Protein AF-A0A2I0QDV9-F1 (afdb_monomer_lite)

Foldseek 3Di:
DAKDAAQDQAKFFFKKKKKAFDPQWDCVQKDWAFKAKDDPPPVRHRDGQWGTWDADPVRSMTMITGPPRRIHHNGMIIDIDMDIDGHPPRDAQDWGWIWMWMARVVVGDIDIDDIDIDGHHQWAFDPPLETEHAFLVNQLSLLQDCPGNVEEYEYDAAYEDEQDARNDARHPNELYEYHDCLHEQHYQQEDEPHEHAQYENYEYENYEFENYQEPYEYHCYEAYEYAHYEQEHHQERYEYENYAYEYEQYEQEHHNNASYDYPDNPNHEYANYEYAGHHQDAHVPGDGYPHYLVDDPLQQQSQSLRDDDPVSVVVLVCVLVVVDPDRPGPSVPVVSVVSSVVCVVPPPDD

pLDDT: mean 86.55, std 14.77, range [34.5, 98.88]

Structure (mmCIF, N/CA/C/O backbone):
data_AF-A0A2I0QDV9-F1
#
_entry.id   AF-A0A2I0QDV9-F1
#
loop_
_atom_site.group_PDB
_atom_site.id
_atom_site.type_symbol
_atom_site.label_atom_id
_atom_site.label_alt_id
_atom_site.label_comp_id
_atom_site.label_asym_id
_atom_site.label_entity_id
_atom_site.label_seq_id
_atom_site.pdbx_PDB_ins_code
_atom_site.Cartn_x
_atom_site.Cartn_y
_atom_site.Cartn_z
_atom_site.occupancy
_atom_site.B_iso_or_equiv
_atom_site.auth_seq_id
_atom_site.auth_comp_id
_atom_site.auth_asym_id
_atom_site.auth_atom_id
_atom_site.pdbx_PDB_model_num
ATOM 1 N N . THR A 1 1 ? -15.501 1.863 26.520 1.00 86.12 1 THR A N 1
ATOM 2 C CA . THR A 1 1 ? -16.028 1.717 27.892 1.00 86.12 1 THR A CA 1
ATOM 3 C C . THR A 1 1 ? -16.773 2.971 28.244 1.00 86.12 1 THR A C 1
ATOM 5 O O . THR A 1 1 ? -16.285 4.041 27.912 1.00 86.12 1 THR A O 1
ATOM 8 N N . VAL A 1 2 ? -17.940 2.838 28.862 1.00 87.44 2 VAL A N 1
ATOM 9 C CA . VAL A 1 2 ? -18.713 3.960 29.399 1.00 87.44 2 VAL A CA 1
ATOM 10 C C . VAL A 1 2 ? -18.566 3.931 30.908 1.00 87.44 2 VAL A C 1
ATOM 12 O O . VAL A 1 2 ? -18.833 2.889 31.495 1.00 87.44 2 VAL A O 1
ATOM 15 N N . GLU A 1 3 ? -18.151 5.034 31.517 1.00 92.00 3 GLU A N 1
ATOM 16 C CA . GLU A 1 3 ? -17.920 5.156 32.959 1.00 92.00 3 GLU A CA 1
ATOM 17 C C . GLU A 1 3 ? -18.640 6.394 33.495 1.00 92.00 3 GLU A C 1
ATOM 19 O O . GLU A 1 3 ? -18.714 7.414 32.809 1.00 92.00 3 GLU A O 1
ATOM 24 N N . PHE A 1 4 ? -19.196 6.290 34.698 1.00 91.38 4 PHE A N 1
ATOM 25 C CA . PHE A 1 4 ? -19.892 7.377 35.376 1.00 91.38 4 PHE A CA 1
ATOM 26 C C . PHE A 1 4 ? -19.642 7.324 36.884 1.00 91.38 4 PHE A C 1
ATOM 28 O O . PHE A 1 4 ? -19.433 6.247 37.444 1.00 91.38 4 PHE A O 1
ATOM 35 N N . GLU A 1 5 ? -19.744 8.476 37.540 1.00 91.31 5 GLU A N 1
ATOM 36 C CA . GLU A 1 5 ? -19.608 8.651 38.988 1.00 91.31 5 GLU A CA 1
ATOM 37 C C . GLU A 1 5 ? -20.639 9.676 39.483 1.00 91.31 5 GLU A C 1
ATOM 39 O O . GLU A 1 5 ? -21.032 10.582 38.748 1.00 91.31 5 GLU A O 1
ATOM 44 N N . ASN A 1 6 ? -21.103 9.519 40.722 1.00 89.94 6 ASN A N 1
ATOM 45 C CA . ASN A 1 6 ? -21.850 10.544 41.437 1.00 89.94 6 ASN A CA 1
ATOM 46 C C . ASN A 1 6 ? -20.886 11.407 42.264 1.00 89.94 6 ASN A C 1
ATOM 48 O O . ASN A 1 6 ? -20.480 11.024 43.361 1.00 89.94 6 ASN A O 1
ATOM 52 N N . GLU A 1 7 ? -20.564 12.594 41.757 1.00 87.31 7 GLU A N 1
ATOM 53 C CA . GLU A 1 7 ? -19.724 13.579 42.456 1.00 87.31 7 GLU A CA 1
ATOM 54 C C . GLU A 1 7 ? -20.481 14.366 43.547 1.00 87.31 7 GLU A C 1
ATOM 56 O O . GLU A 1 7 ? -19.893 15.178 44.262 1.00 87.31 7 GLU A O 1
ATOM 61 N N . GLY A 1 8 ? -21.795 14.163 43.681 1.00 84.25 8 GLY A N 1
ATOM 62 C CA . GLY A 1 8 ? -22.630 14.851 44.659 1.00 84.25 8 GLY A CA 1
ATOM 63 C C . GLY A 1 8 ? -22.568 14.237 46.060 1.00 84.25 8 GLY A C 1
ATOM 64 O O . GLY A 1 8 ? -22.350 13.046 46.245 1.00 84.25 8 GLY A O 1
ATOM 65 N N . GLU A 1 9 ? -22.867 15.051 47.074 1.00 85.94 9 GLU A N 1
ATOM 66 C CA . GLU A 1 9 ? -22.876 14.650 48.495 1.00 85.94 9 GLU A CA 1
ATOM 67 C C . GLU A 1 9 ? -24.078 13.765 48.895 1.00 85.94 9 GLU A C 1
ATOM 69 O O . GLU A 1 9 ? -24.139 13.237 50.006 1.00 85.94 9 GLU A O 1
ATOM 74 N N . GLY A 1 10 ? -25.074 13.621 48.014 1.00 86.31 10 GLY A N 1
ATOM 75 C CA . GLY A 1 10 ? -26.294 12.844 48.246 1.00 86.31 10 GLY A CA 1
ATOM 76 C C . GLY A 1 10 ? -26.364 11.572 47.403 1.00 86.31 10 GLY A C 1
ATOM 77 O O . GLY A 1 10 ? -25.658 11.429 46.413 1.00 86.31 10 GLY A O 1
ATOM 78 N N . ILE A 1 11 ? -27.260 10.652 47.769 1.00 88.31 11 ILE A N 1
ATOM 79 C CA . ILE A 1 11 ? -27.561 9.476 46.940 1.00 88.31 11 ILE A CA 1
ATOM 80 C C . ILE A 1 11 ? -28.379 9.932 45.728 1.00 88.31 11 ILE A C 1
ATOM 82 O O . ILE A 1 11 ? -29.443 10.536 45.889 1.00 88.31 11 ILE A O 1
ATOM 86 N N . ALA A 1 12 ? -27.899 9.621 44.526 1.00 89.00 12 ALA A N 1
ATOM 87 C CA . ALA A 1 12 ? -28.676 9.767 43.307 1.00 89.00 12 ALA A CA 1
ATOM 88 C C . ALA A 1 12 ? -29.556 8.533 43.090 1.00 89.00 12 ALA A C 1
ATOM 90 O O . ALA A 1 12 ? -29.106 7.408 43.293 1.00 89.00 12 ALA A O 1
ATOM 91 N N . PHE A 1 13 ? -30.800 8.746 42.664 1.00 91.06 13 PHE A N 1
ATOM 92 C CA . PHE A 1 13 ? -31.770 7.691 42.386 1.00 91.06 13 PHE A CA 1
ATOM 93 C C . PHE A 1 13 ? -32.189 7.721 40.922 1.00 91.06 13 PHE A C 1
ATOM 95 O O . PHE A 1 13 ? -32.287 8.776 40.289 1.00 91.06 13 PHE A O 1
ATOM 102 N N . GLY A 1 14 ? -32.513 6.544 40.405 1.00 90.12 14 GLY A N 1
ATOM 103 C CA . GLY A 1 14 ? -32.962 6.338 39.038 1.00 90.12 14 GLY A CA 1
ATOM 104 C C . GLY A 1 14 ? -31.850 6.490 38.012 1.00 90.12 14 GLY A C 1
ATOM 105 O O . GLY A 1 14 ? -32.169 6.726 36.853 1.00 90.12 14 GLY A O 1
ATOM 106 N N . VAL A 1 15 ? -30.576 6.395 38.411 1.00 93.06 15 VAL A N 1
ATOM 107 C CA . VAL A 1 15 ? -29.450 6.607 37.497 1.00 93.06 15 VAL A CA 1
ATOM 108 C C . VAL A 1 15 ? -29.469 5.574 36.371 1.00 93.06 15 VAL A C 1
ATOM 110 O O . VAL A 1 15 ? -29.576 4.363 36.589 1.00 93.06 15 VAL A O 1
ATOM 113 N N . TYR A 1 16 ? -29.366 6.074 35.147 1.00 95.00 16 TYR A N 1
ATOM 114 C CA . TYR A 1 16 ? -29.230 5.282 33.932 1.00 95.00 16 TYR A CA 1
ATOM 115 C C . TYR A 1 16 ? -28.374 6.057 32.934 1.00 95.00 16 TYR A C 1
ATOM 117 O O . TYR A 1 16 ? -28.200 7.270 33.060 1.00 95.00 16 TYR A O 1
ATOM 125 N N . PHE A 1 17 ? -27.832 5.370 31.938 1.00 95.31 17 PHE A N 1
ATOM 126 C CA . PHE A 1 17 ? -27.024 6.020 30.914 1.00 95.31 17 PHE A CA 1
ATOM 127 C C . PHE A 1 17 ? -27.281 5.422 29.541 1.00 95.31 17 PHE A C 1
ATOM 129 O O . PHE A 1 17 ? -27.709 4.270 29.401 1.00 95.31 17 PHE A O 1
ATOM 136 N N . THR A 1 18 ? -27.046 6.237 28.521 1.00 96.62 18 THR A N 1
ATOM 137 C CA . THR A 1 18 ? -27.264 5.876 27.127 1.00 96.62 18 THR A CA 1
ATOM 138 C C . THR A 1 18 ? -26.067 6.220 26.275 1.00 96.62 18 THR A C 1
ATOM 140 O O . THR A 1 18 ? -25.461 7.263 26.481 1.00 96.62 18 THR A O 1
ATOM 143 N N . ASP A 1 19 ? -25.799 5.413 25.262 1.00 96.31 19 ASP A N 1
ATOM 144 C CA . ASP A 1 19 ? -24.753 5.666 24.276 1.00 96.31 19 ASP A CA 1
ATOM 145 C C . ASP A 1 19 ? -25.350 5.480 22.876 1.00 96.31 19 ASP A C 1
ATOM 147 O O . ASP A 1 19 ? -26.030 4.481 22.632 1.00 96.31 19 ASP A O 1
ATOM 151 N N . THR A 1 20 ? -25.189 6.464 21.990 1.00 95.38 20 THR A N 1
ATOM 152 C CA . THR A 1 20 ? -25.715 6.389 20.620 1.00 95.38 20 THR A CA 1
ATOM 153 C C . THR A 1 20 ? -24.571 6.126 19.662 1.00 95.38 20 THR A C 1
ATOM 155 O O . THR A 1 20 ? -23.708 6.976 19.480 1.00 95.38 20 THR A O 1
ATOM 158 N N . LEU A 1 21 ? -24.604 4.955 19.025 1.00 94.56 21 LEU A N 1
ATOM 159 C CA . LEU A 1 21 ? -23.546 4.522 18.125 1.00 94.56 21 LEU A CA 1
ATOM 160 C C . LEU A 1 21 ? -23.495 5.396 16.875 1.00 94.56 21 LEU A C 1
ATOM 162 O O . LEU A 1 21 ? -24.497 5.517 16.157 1.00 94.56 21 LEU A O 1
ATOM 166 N N . ASP A 1 22 ? -22.291 5.875 16.575 1.00 93.38 22 ASP A N 1
ATOM 167 C CA . ASP A 1 22 ? -21.933 6.542 15.326 1.00 93.38 22 ASP A CA 1
ATOM 168 C C . ASP A 1 22 ? -22.426 5.757 14.093 1.00 93.38 22 ASP A C 1
ATOM 170 O O . ASP A 1 22 ? -22.557 4.524 14.118 1.00 93.38 22 ASP A O 1
ATOM 174 N N . GLU A 1 23 ? -22.754 6.461 13.011 1.00 91.38 23 GLU A N 1
ATOM 175 C CA . GLU A 1 23 ? -23.269 5.856 11.783 1.00 91.38 23 GLU A CA 1
ATOM 176 C C . GLU A 1 23 ? -22.264 4.932 11.089 1.00 91.38 23 GLU A C 1
ATOM 178 O O . GLU A 1 23 ? -22.684 3.981 10.422 1.00 91.38 23 GLU A O 1
ATOM 183 N N . ASP A 1 24 ? -20.968 5.133 11.319 1.00 91.69 24 ASP A N 1
ATOM 184 C CA . ASP A 1 24 ? -19.889 4.303 10.791 1.00 91.69 24 ASP A CA 1
ATOM 185 C C . ASP A 1 24 ? -19.659 3.019 11.603 1.00 91.69 24 ASP A C 1
ATOM 187 O O . ASP A 1 24 ? -18.861 2.168 11.210 1.00 91.69 24 ASP A O 1
ATOM 191 N N . LEU A 1 25 ? -20.394 2.797 12.699 1.00 93.00 25 LEU A N 1
ATOM 192 C CA . LEU A 1 25 ? -20.314 1.563 13.489 1.00 93.00 25 LEU A CA 1
ATOM 193 C C . LEU A 1 25 ? -21.319 0.499 13.018 1.00 93.00 25 LEU A C 1
ATOM 195 O O . LEU A 1 25 ? -22.478 0.767 12.683 1.00 93.00 25 LEU A O 1
ATOM 199 N N . ASN A 1 26 ? -20.887 -0.757 12.974 1.00 93.56 26 ASN A N 1
ATOM 200 C CA . ASN A 1 26 ? -21.708 -1.882 12.546 1.00 93.56 26 ASN A CA 1
ATOM 201 C C . ASN A 1 26 ? -22.431 -2.512 13.741 1.00 93.56 26 ASN A C 1
ATOM 203 O O . ASN A 1 26 ? -21.904 -3.397 14.413 1.00 93.56 26 ASN A O 1
ATOM 207 N N . ASP A 1 27 ? -23.679 -2.112 13.965 1.00 93.81 27 ASP A N 1
ATOM 208 C CA . ASP A 1 27 ? -24.503 -2.580 15.079 1.00 93.81 27 ASP A CA 1
ATOM 209 C C . ASP A 1 27 ? -24.821 -4.082 15.029 1.00 93.81 27 ASP A C 1
ATOM 211 O O . ASP A 1 27 ? -25.117 -4.671 16.064 1.00 93.81 27 ASP A O 1
ATOM 215 N N . SER A 1 28 ? -24.664 -4.747 13.877 1.00 94.38 28 SER A N 1
ATOM 216 C CA . SER A 1 28 ? -24.770 -6.216 13.805 1.00 94.38 28 SER A CA 1
ATOM 217 C C . SER A 1 28 ? -23.635 -6.956 14.531 1.00 94.38 28 SER A C 1
ATOM 219 O O . SER A 1 28 ? -23.784 -8.128 14.866 1.00 94.38 28 SER A O 1
ATOM 221 N N . THR A 1 29 ? -22.518 -6.274 14.802 1.00 95.25 29 THR A N 1
ATOM 222 C CA . THR A 1 29 ? -21.356 -6.810 15.540 1.00 95.25 29 THR A CA 1
ATOM 223 C C . THR A 1 29 ? -21.368 -6.438 17.022 1.00 95.25 29 THR A C 1
ATOM 225 O O . THR A 1 29 ? -20.445 -6.790 17.757 1.00 95.25 29 THR A O 1
ATOM 228 N N . LEU A 1 30 ? -22.401 -5.713 17.463 1.00 96.44 30 LEU A N 1
ATOM 229 C CA . LEU A 1 30 ? -22.469 -5.130 18.791 1.00 96.44 30 LEU A CA 1
ATOM 230 C C . LEU A 1 30 ? -22.557 -6.209 19.879 1.00 96.44 30 LEU A C 1
ATOM 232 O O . LEU A 1 30 ? -23.476 -7.026 19.910 1.00 96.44 30 LEU A O 1
ATOM 236 N N . GLN A 1 31 ? -21.625 -6.153 20.825 1.00 96.81 31 GLN A N 1
ATOM 237 C CA . GLN A 1 31 ? -21.625 -6.943 22.051 1.00 96.81 31 GLN A CA 1
ATOM 238 C C . GLN A 1 31 ? -21.728 -5.998 23.244 1.00 96.81 31 GLN A C 1
ATOM 240 O O . GLN A 1 31 ? -20.912 -5.091 23.379 1.00 96.81 31 GLN A O 1
ATOM 245 N N . ILE A 1 32 ? -22.718 -6.203 24.115 1.00 96.94 32 ILE A N 1
ATOM 246 C CA . ILE A 1 32 ? -23.047 -5.272 25.204 1.00 96.94 32 ILE A CA 1
ATOM 247 C C . ILE A 1 32 ? -22.888 -5.976 26.549 1.00 96.94 32 ILE A C 1
ATOM 249 O O . ILE A 1 32 ? -23.525 -7.000 26.799 1.00 96.94 32 ILE A O 1
ATOM 253 N N . GLY A 1 33 ? -22.046 -5.420 27.414 1.00 95.94 33 GLY A N 1
ATOM 254 C CA . GLY A 1 33 ? -21.794 -5.916 28.761 1.00 95.94 33 GLY A CA 1
ATOM 255 C C . GLY A 1 33 ? -22.750 -5.359 29.816 1.00 95.94 33 GLY A C 1
ATOM 256 O O . GLY A 1 33 ? -23.503 -4.408 29.579 1.00 95.94 33 GLY A O 1
ATOM 257 N N . SER A 1 34 ? -22.687 -5.981 30.995 1.00 96.94 34 SER A N 1
ATOM 258 C CA . SER A 1 34 ? -23.364 -5.557 32.226 1.00 96.94 34 SER A CA 1
ATOM 259 C C . SER A 1 34 ? -22.721 -4.307 32.837 1.00 96.94 34 SER A C 1
ATOM 261 O O . SER A 1 34 ? -21.589 -3.959 32.498 1.00 96.94 34 SER A O 1
ATOM 263 N N . VAL A 1 35 ? -23.431 -3.664 33.767 1.00 96.81 35 VAL A N 1
ATOM 264 C CA . VAL A 1 35 ? -22.905 -2.536 34.550 1.00 96.81 35 VAL A CA 1
ATOM 265 C C . VAL A 1 35 ? -22.171 -3.064 35.778 1.00 96.81 35 VAL A C 1
ATOM 267 O O . VAL A 1 35 ? -22.743 -3.809 36.577 1.00 96.81 35 VAL A O 1
ATOM 270 N N . ILE A 1 36 ? -20.916 -2.661 35.935 1.00 96.50 36 ILE A N 1
ATOM 271 C CA . ILE A 1 36 ? -20.027 -3.051 37.027 1.00 96.50 36 ILE A CA 1
ATOM 272 C C . ILE A 1 36 ? -19.792 -1.850 37.939 1.00 96.50 36 ILE A C 1
ATOM 274 O O . ILE A 1 36 ? -19.510 -0.757 37.458 1.00 96.50 36 ILE A O 1
ATOM 278 N N . ALA A 1 37 ? -19.904 -2.044 39.251 1.00 94.94 37 ALA A N 1
ATOM 279 C CA . ALA A 1 37 ? -19.735 -0.977 40.230 1.00 94.94 37 ALA A CA 1
ATOM 280 C C . ALA A 1 37 ? -18.279 -0.525 40.366 1.00 94.94 37 ALA A C 1
ATOM 282 O O . ALA A 1 37 ? -17.371 -1.354 40.471 1.00 94.94 37 ALA A O 1
ATOM 283 N N . ILE A 1 38 ? -18.106 0.791 40.491 1.00 92.94 38 ILE A N 1
ATOM 284 C CA . ILE A 1 38 ? -16.907 1.443 41.021 1.00 92.94 38 ILE A CA 1
ATOM 285 C C . ILE A 1 38 ? -17.291 2.006 42.388 1.00 92.94 38 ILE A C 1
ATOM 287 O O . ILE A 1 38 ? -18.211 2.812 42.502 1.00 92.94 38 ILE A O 1
ATOM 291 N N . SER A 1 39 ? -16.654 1.526 43.453 1.00 89.88 39 SER A N 1
ATOM 292 C CA . SER A 1 39 ? -16.955 1.975 44.819 1.00 89.88 39 SER A CA 1
ATOM 293 C C . SER A 1 39 ? -15.725 1.857 45.708 1.00 89.88 39 SER A C 1
ATOM 295 O O . SER A 1 39 ? -14.913 0.943 45.561 1.00 89.88 39 SER A O 1
ATOM 297 N N . GLN A 1 40 ? -15.615 2.749 46.691 1.00 86.38 40 GLN A N 1
ATOM 298 C CA . GLN A 1 40 ? -14.600 2.647 47.744 1.00 86.38 40 GLN A CA 1
ATOM 299 C C . GLN A 1 40 ? -14.856 1.459 48.686 1.00 86.38 40 GLN A C 1
ATOM 301 O O . GLN A 1 40 ? -13.948 0.989 49.374 1.00 86.38 40 GLN A O 1
ATOM 306 N N . ASN A 1 41 ? -16.085 0.935 48.714 1.00 87.06 41 ASN A N 1
ATOM 307 C CA . ASN A 1 41 ? -16.398 -0.282 49.441 1.00 87.06 41 ASN A CA 1
ATOM 308 C C . ASN A 1 41 ? -15.914 -1.502 48.645 1.00 87.06 41 ASN A C 1
ATOM 310 O O . ASN A 1 41 ? -16.521 -1.896 47.648 1.00 87.06 41 ASN A O 1
ATOM 314 N N . SER A 1 42 ? -14.863 -2.156 49.138 1.00 86.38 42 SER A N 1
ATOM 315 C CA . SER A 1 42 ? -14.245 -3.327 48.502 1.00 86.38 42 SER A CA 1
ATOM 316 C C . SER A 1 42 ? -15.193 -4.510 48.278 1.00 86.38 42 SER A C 1
ATOM 318 O O . SER A 1 42 ? -14.931 -5.333 47.409 1.00 86.38 42 SER A O 1
ATOM 320 N N . THR A 1 43 ? -16.296 -4.601 49.028 1.00 87.88 43 THR A N 1
ATOM 321 C CA . THR A 1 43 ? -17.314 -5.651 48.838 1.00 87.88 43 THR A CA 1
ATOM 322 C C . THR A 1 43 ? -18.313 -5.334 47.720 1.00 87.88 43 THR A C 1
ATOM 324 O O . THR A 1 43 ? -18.957 -6.248 47.211 1.00 87.88 43 THR A O 1
ATOM 327 N N . LYS A 1 44 ? -18.433 -4.058 47.325 1.00 88.00 44 LYS A N 1
ATOM 328 C CA . LYS A 1 44 ? -19.307 -3.572 46.244 1.00 88.00 44 LYS A CA 1
ATOM 329 C C . LYS A 1 44 ? -18.532 -3.343 44.946 1.00 88.00 44 LYS A C 1
ATOM 331 O O . LYS A 1 44 ? -19.069 -3.573 43.865 1.00 88.00 44 LYS A O 1
ATOM 336 N N . ASN A 1 45 ? -17.281 -2.906 45.038 1.00 92.19 45 ASN A N 1
ATOM 337 C CA . ASN A 1 45 ? -16.435 -2.660 43.877 1.00 92.19 45 ASN A CA 1
ATOM 338 C C . ASN A 1 45 ? -16.298 -3.920 43.006 1.00 92.19 45 ASN A C 1
ATOM 340 O O . ASN A 1 45 ? -16.022 -5.004 43.517 1.00 92.19 45 ASN A O 1
ATOM 344 N N . GLY A 1 46 ? -16.493 -3.790 41.695 1.00 92.81 46 GLY A N 1
ATOM 345 C CA . GLY A 1 46 ? -16.415 -4.912 40.756 1.00 92.81 46 GLY A CA 1
ATOM 346 C C . GLY A 1 46 ? -17.646 -5.829 40.726 1.00 92.81 46 GLY A C 1
ATOM 347 O O . GLY A 1 46 ? -17.674 -6.777 39.942 1.00 92.81 46 GLY A O 1
ATOM 348 N N . THR A 1 47 ? -18.674 -5.569 41.538 1.00 94.31 47 THR A N 1
ATOM 349 C CA . THR A 1 47 ? -19.937 -6.322 41.480 1.00 94.31 47 THR A CA 1
ATOM 350 C C . THR A 1 47 ? -20.824 -5.849 40.332 1.00 94.31 47 THR A C 1
ATOM 352 O O . THR A 1 47 ? -20.745 -4.700 39.900 1.00 94.31 47 THR A O 1
ATOM 355 N N . ILE A 1 48 ? -21.688 -6.736 39.834 1.00 94.69 48 ILE A N 1
ATOM 356 C CA . ILE A 1 48 ? -22.688 -6.378 38.825 1.00 94.69 48 ILE A CA 1
ATOM 357 C C . ILE A 1 48 ? -23.816 -5.598 39.506 1.00 94.69 48 ILE A C 1
ATOM 359 O O . ILE A 1 48 ? -24.516 -6.134 40.364 1.00 94.69 48 ILE A O 1
ATOM 363 N N . ILE A 1 49 ? -24.003 -4.351 39.084 1.00 93.62 49 ILE A N 1
ATOM 364 C CA . ILE A 1 49 ? -25.039 -3.435 39.584 1.00 93.62 49 ILE A CA 1
ATOM 365 C C . ILE A 1 49 ? -26.094 -3.093 38.530 1.00 93.62 49 ILE A C 1
ATOM 367 O O . ILE A 1 49 ? -26.987 -2.298 38.792 1.00 93.62 49 ILE A O 1
ATOM 371 N N . GLY A 1 50 ? -26.016 -3.685 37.344 1.00 93.44 50 GLY A N 1
ATOM 372 C CA . GLY A 1 50 ? -26.991 -3.517 36.273 1.00 93.44 50 GLY A CA 1
ATOM 373 C C . GLY A 1 50 ? -26.801 -4.593 35.213 1.00 93.44 50 GLY A C 1
ATOM 374 O O . GLY A 1 50 ? -25.688 -5.069 34.995 1.00 93.44 50 GLY A O 1
ATOM 375 N N . GLY A 1 51 ? -27.890 -4.994 34.561 1.00 93.56 51 GLY A N 1
ATOM 376 C CA . GLY A 1 51 ? -27.846 -6.004 33.503 1.00 93.56 51 GLY A CA 1
ATOM 377 C C . GLY A 1 51 ? -27.136 -5.505 32.244 1.00 93.56 51 GLY A C 1
ATOM 378 O O . GLY A 1 51 ? -26.699 -4.355 32.166 1.00 93.56 51 GLY A O 1
ATOM 379 N N . ASN A 1 52 ? -27.053 -6.371 31.232 1.00 95.94 52 ASN A N 1
ATOM 380 C CA . ASN A 1 52 ? -26.583 -5.953 29.913 1.00 95.94 52 ASN A CA 1
ATOM 381 C C . ASN A 1 52 ? -27.466 -4.825 29.366 1.00 95.94 52 ASN A C 1
ATOM 383 O O . ASN A 1 52 ? -28.688 -4.839 29.540 1.00 95.94 52 ASN A O 1
ATOM 387 N N . GLY A 1 53 ? -26.840 -3.865 28.690 1.00 95.31 53 GLY A N 1
ATOM 388 C CA . GLY A 1 53 ? -27.558 -2.771 28.048 1.00 95.31 53 GLY A CA 1
ATOM 389 C C . GLY A 1 53 ? -28.534 -3.273 26.983 1.00 95.31 53 GLY A C 1
ATOM 390 O O . GLY A 1 53 ? -28.319 -4.298 26.336 1.00 95.31 53 GLY A O 1
ATOM 391 N N . THR A 1 54 ? -29.625 -2.537 26.804 1.00 96.81 54 THR A N 1
ATOM 392 C CA . THR A 1 54 ? -30.639 -2.810 25.782 1.00 96.81 54 THR A CA 1
ATOM 393 C C . THR A 1 54 ? -30.392 -1.918 24.575 1.00 96.81 54 THR A C 1
ATOM 395 O O . THR A 1 54 ? -30.251 -0.709 24.731 1.00 96.81 54 THR A O 1
ATOM 398 N N . TYR A 1 55 ? -30.357 -2.499 23.376 1.00 97.75 55 TYR A N 1
ATOM 399 C CA . TYR A 1 55 ? -30.118 -1.764 22.135 1.00 97.75 55 TYR A CA 1
ATOM 400 C C . TYR A 1 55 ? -31.411 -1.484 21.367 1.00 97.75 55 TYR A C 1
ATOM 402 O O . TYR A 1 55 ? -32.222 -2.385 21.146 1.00 97.75 55 TYR A O 1
ATOM 410 N N . ASN A 1 56 ? -31.579 -0.243 20.912 1.00 97.44 56 ASN A N 1
ATOM 411 C CA . ASN A 1 56 ? -32.639 0.167 20.001 1.00 97.44 56 ASN A CA 1
ATOM 412 C C . ASN A 1 56 ? -32.051 0.478 18.620 1.00 97.44 56 ASN A C 1
ATOM 414 O O . ASN A 1 56 ? -31.462 1.536 18.413 1.00 97.44 56 ASN A O 1
ATOM 418 N N . SER A 1 57 ? -32.273 -0.408 17.648 1.00 95.88 57 SER A N 1
ATOM 419 C CA . SER A 1 57 ? -31.736 -0.256 16.290 1.00 95.88 57 SER A CA 1
ATOM 420 C C . SER A 1 57 ? -32.321 0.921 15.505 1.00 95.88 57 SER A C 1
ATOM 422 O O . SER A 1 57 ? -31.685 1.401 14.572 1.00 95.88 57 SER A O 1
ATOM 424 N N . ARG A 1 58 ? -33.507 1.433 15.875 1.00 95.62 58 ARG A N 1
ATOM 425 C CA . ARG A 1 58 ? -34.108 2.596 15.192 1.00 95.62 58 ARG A CA 1
ATOM 426 C C . ARG A 1 58 ? -33.398 3.896 15.537 1.00 95.62 58 ARG A C 1
ATOM 428 O O . ARG A 1 58 ? -33.302 4.768 14.684 1.00 95.62 58 ARG A O 1
ATOM 435 N N . THR A 1 59 ? -32.952 4.033 16.782 1.00 96.00 59 THR A N 1
ATOM 436 C CA . THR A 1 59 ? -32.240 5.228 17.261 1.00 96.00 59 THR A CA 1
ATOM 437 C C . THR A 1 59 ? -30.737 5.004 17.377 1.00 96.00 59 THR A C 1
ATOM 439 O O . THR A 1 59 ? -30.011 5.945 17.662 1.00 96.00 59 THR A O 1
ATOM 442 N N . ARG A 1 60 ? -30.275 3.764 17.169 1.00 96.25 60 ARG A N 1
ATOM 443 C CA . ARG A 1 60 ? -28.901 3.300 17.400 1.00 96.25 60 ARG A CA 1
ATOM 444 C C . ARG A 1 60 ? -28.400 3.547 18.825 1.00 96.25 60 ARG A C 1
ATOM 446 O O . ARG A 1 60 ? -27.202 3.663 19.052 1.00 96.25 60 ARG A O 1
ATOM 453 N N . THR A 1 61 ? -29.316 3.576 19.787 1.00 97.00 61 THR A N 1
ATOM 454 C CA . THR A 1 61 ? -29.015 3.903 21.183 1.00 97.00 61 THR A CA 1
ATOM 455 C C . THR A 1 61 ? -28.986 2.642 22.034 1.00 97.00 61 THR A C 1
ATOM 457 O O . THR A 1 61 ? -29.913 1.831 21.991 1.00 97.00 61 THR A O 1
ATOM 460 N N . ILE A 1 62 ? -27.937 2.494 22.833 1.00 97.75 62 ILE A N 1
ATOM 461 C CA . ILE A 1 62 ? -27.841 1.524 23.918 1.00 97.75 62 ILE A CA 1
ATOM 462 C C . ILE A 1 62 ? -28.294 2.212 25.203 1.00 97.75 62 ILE A C 1
ATOM 464 O O . ILE A 1 62 ? -27.979 3.376 25.430 1.00 97.75 62 ILE A O 1
ATOM 468 N N . THR A 1 63 ? -29.041 1.513 26.050 1.00 97.25 63 THR A N 1
ATOM 469 C CA . THR A 1 63 ? -29.477 2.009 27.360 1.00 97.25 63 THR A CA 1
ATOM 470 C C . THR A 1 63 ? -29.121 1.006 28.444 1.00 97.25 63 THR A C 1
ATOM 472 O O . THR A 1 63 ? -29.487 -0.167 28.346 1.00 97.25 63 THR A O 1
ATOM 475 N N . TRP A 1 64 ? -28.455 1.469 29.499 1.00 96.75 64 TRP A N 1
ATOM 476 C CA . TRP A 1 64 ? -28.151 0.682 30.689 1.00 96.75 64 TRP A CA 1
ATOM 477 C C . TRP A 1 64 ? -28.891 1.236 31.895 1.00 96.75 64 TRP A C 1
ATOM 479 O O . TRP A 1 64 ? -28.858 2.437 32.156 1.00 96.75 64 TRP A O 1
ATOM 489 N N . PHE A 1 65 ? -29.513 0.338 32.654 1.00 94.06 65 PHE A N 1
ATOM 490 C CA . PHE A 1 65 ? -30.177 0.660 33.912 1.00 94.06 65 PHE A CA 1
ATOM 491 C C . PHE A 1 65 ? -29.375 0.108 35.083 1.00 94.06 65 PHE A C 1
ATOM 493 O O . PHE A 1 65 ? -28.997 -1.068 35.082 1.00 94.06 65 PHE A O 1
ATOM 500 N N . VAL A 1 66 ? -29.175 0.939 36.101 1.00 91.75 66 VAL A N 1
ATOM 501 C CA . VAL A 1 66 ? -28.629 0.507 37.387 1.00 91.75 66 VAL A CA 1
ATOM 502 C C . VAL A 1 66 ? -29.772 -0.091 38.225 1.00 91.75 66 VAL A C 1
ATOM 504 O O . VAL A 1 66 ? -30.866 0.468 38.317 1.00 91.75 66 VAL A O 1
ATOM 507 N N . TRP A 1 67 ? -29.556 -1.279 38.789 1.00 86.38 67 TRP A N 1
ATOM 508 C CA . TRP A 1 67 ? -30.524 -2.008 39.611 1.00 86.38 67 TRP A CA 1
ATOM 509 C C . TRP A 1 67 ? -30.772 -1.327 40.963 1.00 86.38 67 TRP A C 1
ATOM 511 O O . TRP A 1 67 ? -30.131 -0.344 41.319 1.00 86.38 67 TRP A O 1
ATOM 521 N N . GLY A 1 68 ? -31.746 -1.843 41.722 1.00 77.81 68 GLY A N 1
ATOM 522 C CA . GLY A 1 68 ? -32.057 -1.316 43.056 1.00 77.81 68 GLY A CA 1
ATOM 523 C C . GLY A 1 68 ? -32.618 0.106 43.029 1.00 77.81 68 GLY A C 1
ATOM 524 O O . GLY A 1 68 ? -32.394 0.860 43.958 1.00 77.81 68 GLY A O 1
ATOM 525 N N . GLY A 1 69 ? -33.310 0.489 41.951 1.00 76.69 69 GLY A N 1
ATOM 526 C CA . GLY A 1 69 ? -33.817 1.851 41.783 1.00 76.69 69 GLY A CA 1
ATOM 527 C C . GLY A 1 69 ? -32.768 2.849 41.297 1.00 76.69 69 GLY A C 1
ATOM 528 O O . GLY A 1 69 ? -33.042 4.041 41.331 1.00 76.69 69 GLY A O 1
ATOM 529 N N . GLY A 1 70 ? -31.605 2.388 40.827 1.00 77.19 70 GLY A N 1
ATOM 530 C CA . GLY A 1 70 ? -30.546 3.239 40.291 1.00 77.19 70 GLY A CA 1
ATOM 531 C C . GLY A 1 70 ? -29.859 4.087 41.353 1.00 77.19 70 GLY A C 1
ATOM 532 O O . GLY A 1 70 ? -29.590 5.258 41.109 1.00 77.19 70 GLY A O 1
ATOM 533 N N . GLU A 1 71 ? -29.650 3.501 42.531 1.00 89.75 71 GLU A N 1
ATOM 534 C CA . GLU A 1 71 ? -29.020 4.139 43.684 1.00 89.75 71 GLU A CA 1
ATOM 535 C C . GLU A 1 71 ? -27.499 4.215 43.517 1.00 89.75 71 GLU A C 1
ATOM 537 O O . GLU A 1 71 ? -26.810 3.191 43.472 1.00 89.75 71 GLU A O 1
ATOM 542 N N . VAL A 1 72 ? -26.968 5.434 43.468 1.00 88.88 72 VAL A N 1
ATOM 543 C CA . VAL A 1 72 ? -25.529 5.698 43.366 1.00 88.88 72 VAL A CA 1
ATOM 544 C C . VAL A 1 72 ? -25.140 6.645 44.494 1.00 88.88 72 VAL A C 1
ATOM 546 O O . VAL A 1 72 ? -25.609 7.783 44.543 1.00 88.88 72 VAL A O 1
ATOM 549 N N . GLY A 1 73 ? -24.339 6.164 45.447 1.00 89.38 73 GLY A N 1
ATOM 550 C CA . GLY A 1 73 ? -23.893 6.965 46.584 1.00 89.38 73 GLY A CA 1
ATOM 551 C C . GLY A 1 73 ? -22.824 8.000 46.209 1.00 89.38 73 GLY A C 1
ATOM 552 O O . GLY A 1 73 ? -22.290 7.944 45.103 1.00 89.38 73 GLY A O 1
ATOM 553 N N . PRO A 1 74 ? -22.496 8.928 47.123 1.00 90.56 74 PRO A N 1
ATOM 554 C CA . PRO A 1 74 ? -21.416 9.898 46.926 1.00 90.56 74 PRO A CA 1
ATOM 555 C C . PRO A 1 74 ? -20.073 9.213 46.656 1.00 90.56 74 PRO A C 1
ATOM 557 O O . PRO A 1 74 ? -19.675 8.326 47.417 1.00 90.56 74 PRO A O 1
ATOM 560 N N . GLY A 1 75 ? -19.380 9.613 45.588 1.00 88.69 75 GLY A N 1
ATOM 561 C CA . GLY A 1 75 ? -18.102 9.023 45.171 1.00 88.69 75 GLY A CA 1
ATOM 562 C C . GLY A 1 75 ? -18.202 7.562 44.716 1.00 88.69 75 GLY A C 1
ATOM 563 O O . GLY A 1 75 ? -17.209 6.830 44.713 1.00 88.69 75 GLY A O 1
ATOM 564 N N . GLU A 1 76 ? -19.415 7.093 44.414 1.00 92.12 76 GLU A N 1
ATOM 565 C CA . GLU A 1 76 ? -19.657 5.795 43.796 1.00 92.12 76 GLU A CA 1
ATOM 566 C C . GLU A 1 76 ? -20.089 5.967 42.345 1.00 92.12 76 GLU A C 1
ATOM 568 O O . GLU A 1 76 ? -20.608 7.002 41.932 1.00 92.12 76 GLU A O 1
ATOM 573 N N . GLY A 1 77 ? -19.929 4.906 41.568 1.00 93.19 77 GLY A N 1
ATOM 574 C CA . GLY A 1 77 ? -20.237 4.925 40.156 1.00 93.19 77 GLY A CA 1
ATOM 575 C C . GLY A 1 77 ? -20.266 3.536 39.553 1.00 93.19 77 GLY A C 1
ATOM 576 O O . GLY A 1 77 ? -20.471 2.518 40.228 1.00 93.19 77 GLY A O 1
ATOM 577 N N . GLY A 1 78 ? -20.028 3.487 38.255 1.00 94.12 78 GLY A N 1
ATOM 578 C CA . GLY A 1 78 ? -19.903 2.235 37.547 1.00 94.12 78 GLY A CA 1
ATOM 579 C C . GLY A 1 78 ? -19.456 2.418 36.116 1.00 94.12 78 GLY A C 1
ATOM 580 O O . GLY A 1 78 ? -19.368 3.526 35.594 1.00 94.12 78 GLY A O 1
ATOM 581 N N . TYR A 1 79 ? -19.200 1.291 35.470 1.00 94.88 79 TYR A N 1
ATOM 582 C CA . TYR A 1 79 ? -18.881 1.260 34.057 1.00 94.88 79 TYR A CA 1
ATOM 583 C C . TYR A 1 79 ? -19.581 0.106 33.351 1.00 94.88 79 TYR A C 1
ATOM 585 O O . TYR A 1 79 ? -19.924 -0.911 33.956 1.00 94.88 79 TYR A O 1
ATOM 593 N N . ALA A 1 80 ? -19.762 0.248 32.044 1.00 95.81 80 ALA A N 1
ATOM 594 C CA . ALA A 1 80 ? -20.140 -0.838 31.157 1.00 95.81 80 ALA A CA 1
ATOM 595 C C . ALA A 1 80 ? -19.210 -0.877 29.943 1.00 95.81 80 ALA A C 1
ATOM 597 O O . ALA A 1 80 ? -18.816 0.145 29.375 1.00 95.81 80 ALA A O 1
ATOM 598 N N . ASN A 1 81 ? -18.868 -2.093 29.528 1.00 94.31 81 ASN A N 1
ATOM 599 C CA . ASN A 1 81 ? -18.112 -2.329 28.308 1.00 94.31 81 ASN A CA 1
ATOM 600 C C . ASN A 1 81 ? -19.067 -2.730 27.188 1.00 94.31 81 ASN A C 1
ATOM 602 O O . ASN A 1 81 ? -19.973 -3.534 27.396 1.00 94.31 81 ASN A O 1
ATOM 606 N N . PHE A 1 82 ? -18.826 -2.212 25.993 1.00 94.69 82 PHE A N 1
ATOM 607 C CA . PHE A 1 82 ? -19.395 -2.747 24.767 1.00 94.69 82 PHE A CA 1
ATOM 608 C C . PHE A 1 82 ? -18.296 -2.814 23.710 1.00 94.69 82 PHE A C 1
ATOM 610 O O . PHE A 1 82 ? -17.310 -2.079 23.790 1.00 94.69 82 PHE A O 1
ATOM 617 N N . ASN A 1 83 ? -18.454 -3.725 22.758 1.00 93.56 83 ASN A N 1
ATOM 618 C CA . ASN A 1 83 ? -17.553 -3.876 21.628 1.00 93.56 83 ASN A CA 1
ATOM 619 C C . ASN A 1 83 ? -18.365 -3.823 20.336 1.00 93.56 83 ASN A C 1
ATOM 621 O O . ASN A 1 83 ? -19.452 -4.397 20.267 1.00 93.56 83 ASN A O 1
ATOM 625 N N . VAL A 1 84 ? -17.852 -3.124 19.331 1.00 93.75 84 VAL A N 1
ATOM 626 C CA . VAL A 1 84 ? -18.515 -2.942 18.041 1.00 93.75 84 VAL A CA 1
ATOM 627 C C . VAL A 1 84 ? -17.458 -2.692 16.973 1.00 93.75 84 VAL A C 1
ATOM 629 O O . VAL A 1 84 ? -16.486 -1.976 17.201 1.00 93.75 84 VAL A O 1
ATOM 632 N N . SER A 1 85 ? -17.626 -3.309 15.811 1.00 90.25 85 SER A N 1
ATOM 633 C CA . SER A 1 85 ? -16.737 -3.124 14.670 1.00 90.25 85 SER A CA 1
ATOM 634 C C . SER A 1 85 ? -17.158 -1.919 13.838 1.00 90.25 85 SER A C 1
ATOM 636 O O . SER A 1 85 ? -18.345 -1.621 13.707 1.00 90.25 85 SER A O 1
ATOM 638 N N . VAL A 1 86 ? -16.187 -1.264 13.211 1.00 88.69 86 VAL A N 1
ATOM 639 C CA . VAL A 1 86 ? -16.434 -0.265 12.166 1.00 88.69 86 VAL A CA 1
ATOM 640 C C . VAL A 1 86 ? -17.071 -0.950 10.949 1.00 88.69 86 VAL A C 1
ATOM 642 O O . VAL A 1 86 ? -16.765 -2.104 10.635 1.00 88.69 86 VAL A O 1
ATOM 645 N N . ARG A 1 87 ? -17.994 -0.270 10.265 1.00 86.94 87 ARG A N 1
ATOM 646 C CA . ARG A 1 87 ? -18.590 -0.752 9.016 1.00 86.94 87 ARG A CA 1
ATOM 647 C C . ARG A 1 87 ? -17.524 -0.851 7.931 1.00 86.94 87 ARG A C 1
ATOM 649 O O . ARG A 1 87 ? -16.680 0.023 7.783 1.00 86.94 87 ARG A O 1
ATOM 656 N N . SER A 1 88 ? -17.616 -1.878 7.092 1.00 75.38 88 SER A N 1
ATOM 657 C CA . SER A 1 88 ? -16.675 -2.082 5.982 1.00 75.38 88 SER A CA 1
ATOM 658 C C . SER A 1 88 ? -16.727 -0.985 4.912 1.00 75.38 88 SER A C 1
ATOM 660 O O . SER A 1 88 ? -15.823 -0.901 4.089 1.00 75.38 88 SER A O 1
ATOM 662 N N . ASN A 1 89 ? -17.798 -0.186 4.886 1.00 76.81 89 ASN A N 1
ATOM 663 C CA . ASN A 1 89 ? -17.984 0.943 3.977 1.00 76.81 89 ASN A CA 1
ATOM 664 C C . ASN A 1 89 ? -17.821 2.309 4.662 1.00 76.81 89 ASN A C 1
ATOM 666 O O . ASN A 1 89 ? -18.138 3.314 4.027 1.00 76.81 89 ASN A O 1
ATOM 670 N N . ALA A 1 90 ? -17.389 2.346 5.928 1.00 82.38 90 ALA A N 1
ATOM 671 C CA . ALA A 1 90 ? -17.075 3.599 6.600 1.00 82.38 90 ALA A CA 1
ATOM 672 C C . ALA A 1 90 ? -15.986 4.337 5.816 1.00 82.38 90 ALA A C 1
ATOM 674 O O . ALA A 1 90 ? -15.059 3.717 5.276 1.00 82.38 90 ALA A O 1
ATOM 675 N N . THR A 1 91 ? -16.111 5.658 5.727 1.00 81.69 91 THR A N 1
ATOM 676 C CA . THR A 1 91 ? -15.122 6.452 4.995 1.00 81.69 91 THR A CA 1
ATOM 677 C C . THR A 1 91 ? -13.809 6.428 5.774 1.00 81.69 91 THR A C 1
ATOM 679 O O . THR A 1 91 ? -13.770 6.664 6.979 1.00 81.69 91 THR A O 1
ATOM 682 N N . ARG A 1 92 ? -12.720 6.072 5.093 1.00 77.31 92 ARG A N 1
ATOM 683 C CA . ARG A 1 92 ? -11.392 6.000 5.711 1.00 77.31 92 ARG A CA 1
ATOM 684 C C . ARG A 1 92 ? -10.934 7.392 6.145 1.00 77.31 92 ARG A C 1
ATOM 686 O O . ARG A 1 92 ? -11.198 8.365 5.445 1.00 77.31 92 ARG A O 1
ATOM 693 N N . GLY A 1 93 ? -10.267 7.480 7.292 1.00 75.56 93 GLY A N 1
ATOM 694 C CA . GLY A 1 93 ? -9.870 8.749 7.904 1.00 75.56 93 GLY A CA 1
ATOM 695 C C . GLY A 1 93 ? -10.991 9.489 8.645 1.00 75.56 93 GLY A C 1
ATOM 696 O O . GLY A 1 93 ? -10.709 10.506 9.273 1.00 75.56 93 GLY A O 1
ATOM 697 N N . THR A 1 94 ? -12.240 9.002 8.624 1.00 84.25 94 THR A N 1
ATOM 698 C CA . THR A 1 94 ? -13.320 9.589 9.432 1.00 84.25 94 THR A CA 1
ATOM 699 C C . THR A 1 94 ? -13.044 9.411 10.924 1.00 84.25 94 THR A C 1
ATOM 701 O O . THR A 1 94 ? -12.652 8.330 11.375 1.00 84.25 94 THR A O 1
ATOM 704 N N . GLU A 1 95 ? -13.280 10.473 11.693 1.00 89.00 95 GLU A N 1
ATOM 705 C CA . GLU A 1 95 ? -13.299 10.438 13.152 1.00 89.00 95 GLU A CA 1
ATOM 706 C C . GLU A 1 95 ? -14.645 9.890 13.642 1.00 89.00 95 GLU A C 1
ATOM 708 O O . GLU A 1 95 ? -15.689 10.504 13.447 1.00 89.00 95 GLU A O 1
ATOM 713 N N . ILE A 1 96 ? -14.608 8.747 14.319 1.00 89.44 96 ILE A N 1
ATOM 714 C CA . ILE A 1 96 ? -15.713 8.181 15.088 1.00 89.44 96 ILE A CA 1
ATOM 715 C C . ILE A 1 96 ? -15.572 8.683 16.521 1.00 89.44 96 ILE A C 1
ATOM 717 O O . ILE A 1 96 ? -14.627 8.316 17.229 1.00 89.44 96 ILE A O 1
ATOM 721 N N . ILE A 1 97 ? -16.518 9.509 16.962 1.00 88.31 97 ILE A N 1
ATOM 722 C CA . ILE A 1 97 ? -16.536 10.060 18.318 1.00 88.31 97 ILE A CA 1
ATOM 723 C C . ILE A 1 97 ? -17.678 9.409 19.086 1.00 88.31 97 ILE A C 1
ATOM 725 O O . ILE A 1 97 ? -18.845 9.594 18.758 1.00 88.31 97 ILE A O 1
ATOM 729 N N . ASN A 1 98 ? -17.343 8.674 20.142 1.00 87.56 98 ASN A N 1
ATOM 730 C CA . ASN A 1 98 ? -18.326 7.981 20.961 1.00 87.56 98 ASN A CA 1
ATOM 731 C C . ASN A 1 98 ? -18.291 8.491 22.405 1.00 87.56 98 ASN A C 1
ATOM 733 O O . ASN A 1 98 ? -17.247 8.455 23.058 1.00 87.56 98 ASN A O 1
ATOM 737 N N . PHE A 1 99 ? -19.440 8.921 22.916 1.00 91.69 99 PHE A N 1
ATOM 738 C CA . PHE A 1 99 ? -19.642 9.316 24.308 1.00 91.69 99 PHE A CA 1
ATOM 739 C C . PHE A 1 99 ? -21.035 8.887 24.764 1.00 91.69 99 PHE A C 1
ATOM 741 O O . PHE A 1 99 ? -21.971 8.808 23.968 1.00 91.69 99 PHE A O 1
ATOM 748 N N . ALA A 1 100 ? -21.187 8.663 26.064 1.00 94.12 100 ALA A N 1
ATOM 749 C CA . ALA A 1 100 ? -22.475 8.374 26.663 1.00 94.12 100 ALA A CA 1
ATOM 750 C C . ALA A 1 100 ? -23.044 9.601 27.375 1.00 94.12 100 ALA A C 1
ATOM 752 O O . ALA A 1 100 ? -22.318 10.483 27.832 1.00 94.12 100 ALA A O 1
ATOM 753 N N . THR A 1 101 ? -24.361 9.609 27.522 1.00 94.88 101 THR A N 1
ATOM 754 C CA . THR A 1 101 ? -25.097 10.544 28.368 1.00 94.88 101 THR A CA 1
ATOM 755 C C . THR A 1 101 ? -25.558 9.809 29.616 1.00 94.88 101 THR A C 1
ATOM 757 O O . THR A 1 101 ? -26.254 8.796 29.523 1.00 94.88 101 THR A O 1
ATOM 760 N N . VAL A 1 102 ? -25.194 10.329 30.781 1.00 94.06 102 VAL A N 1
ATOM 761 C CA . VAL A 1 102 ? -25.629 9.849 32.092 1.00 94.06 102 VAL A CA 1
ATOM 762 C C . VAL A 1 102 ? -26.775 10.726 32.568 1.00 94.06 102 VAL A C 1
ATOM 764 O O . VAL A 1 102 ? -26.714 11.949 32.456 1.00 94.06 102 VAL A O 1
ATOM 767 N N . TYR A 1 103 ? -27.820 10.103 33.096 1.00 93.56 103 TYR A N 1
ATOM 768 C CA . TYR A 1 103 ? -29.004 10.778 33.604 1.00 93.56 103 TYR A CA 1
ATOM 769 C C . TYR A 1 103 ? -29.105 10.558 35.108 1.00 93.56 103 TYR A C 1
ATOM 771 O O . TYR A 1 103 ? -29.065 9.417 35.573 1.00 93.56 103 TYR A O 1
ATOM 779 N N . PHE A 1 104 ? -29.327 11.644 35.847 1.00 90.44 104 PHE A N 1
ATOM 780 C CA . PHE A 1 104 ? -29.575 11.635 37.287 1.00 90.44 104 PHE A CA 1
ATOM 781 C C . PHE A 1 104 ? -31.005 12.134 37.564 1.00 90.44 104 PHE A C 1
ATOM 783 O O . PHE A 1 104 ? -31.211 13.287 37.907 1.00 90.44 104 PHE A O 1
ATOM 790 N N . PRO A 1 105 ? -32.066 11.324 37.409 1.00 88.88 105 PRO A N 1
ATOM 791 C CA . PRO A 1 105 ? -33.439 11.837 37.484 1.00 88.88 105 PRO A CA 1
ATOM 792 C C . PRO A 1 105 ? -33.825 12.463 38.832 1.00 88.88 105 PRO A C 1
ATOM 794 O O . PRO A 1 105 ? -34.672 13.354 38.869 1.00 88.88 105 PRO A O 1
ATOM 797 N N . SER A 1 106 ? -33.225 12.007 39.938 1.00 86.44 106 SER A N 1
ATOM 798 C CA . SER A 1 106 ? -33.477 12.561 41.277 1.00 86.44 106 SER A CA 1
ATOM 799 C C . SER A 1 106 ? -32.934 13.977 41.476 1.00 86.44 106 SER A C 1
ATOM 801 O O . SER A 1 106 ? -33.414 14.694 42.351 1.00 86.44 106 SER A O 1
ATOM 803 N N . VAL A 1 107 ? -31.935 14.367 40.685 1.00 82.06 107 VAL A N 1
ATOM 804 C CA . VAL A 1 107 ? -31.319 15.696 40.674 1.00 82.06 107 VAL A CA 1
ATOM 805 C C . VAL A 1 107 ? -31.233 16.071 39.202 1.00 82.06 107 VAL A C 1
ATOM 807 O O . VAL A 1 107 ? -30.281 15.630 38.590 1.00 82.06 107 VAL A O 1
ATOM 810 N N . PRO A 1 108 ? -32.232 16.766 38.618 1.00 82.62 108 PRO A N 1
ATOM 811 C CA . PRO A 1 108 ? -32.551 16.779 37.182 1.00 82.62 108 PRO A CA 1
ATOM 812 C C . PRO A 1 108 ? -31.392 17.284 36.306 1.00 82.62 108 PRO A C 1
ATOM 814 O O . PRO A 1 108 ? -31.396 18.406 35.803 1.00 82.62 108 PRO A O 1
ATOM 817 N N . GLU A 1 109 ? -30.409 16.415 36.133 1.00 86.12 109 GLU A N 1
ATOM 818 C CA . GLU A 1 109 ? -29.076 16.672 35.622 1.00 86.12 109 GLU A CA 1
ATOM 819 C C . GLU A 1 109 ? -28.720 15.565 34.638 1.00 86.12 109 GLU A C 1
ATOM 821 O O . GLU A 1 109 ? -29.129 14.401 34.762 1.00 86.12 109 GLU A O 1
ATOM 826 N N . THR A 1 110 ? -27.977 15.966 33.618 1.00 90.38 110 THR A N 1
ATOM 827 C CA . THR A 1 110 ? -27.511 15.095 32.553 1.00 90.38 110 THR A CA 1
ATOM 828 C C . THR A 1 110 ? -26.084 15.462 32.215 1.00 90.38 110 THR A C 1
ATOM 830 O O . THR A 1 110 ? -25.816 16.628 31.914 1.00 90.38 110 THR A O 1
ATOM 833 N N . THR A 1 111 ? -25.203 14.472 32.200 1.00 90.25 111 THR A N 1
ATOM 834 C CA . THR A 1 111 ? -23.764 14.690 32.042 1.00 90.25 111 THR A CA 1
ATOM 835 C C . THR A 1 111 ? -23.240 13.811 30.921 1.00 90.25 111 THR A C 1
ATOM 837 O O . THR A 1 111 ? -23.619 12.645 30.810 1.00 90.25 111 THR A O 1
ATOM 840 N N . LEU A 1 112 ? -22.387 14.369 30.065 1.00 91.38 112 LEU A N 1
ATOM 841 C CA . LEU A 1 112 ? -21.694 13.597 29.039 1.00 91.38 112 LEU A CA 1
ATOM 842 C C . LEU A 1 112 ? -20.449 12.957 29.646 1.00 91.38 112 LEU A C 1
ATOM 844 O O . LEU A 1 112 ? -19.717 13.610 30.389 1.00 91.38 112 LEU A O 1
ATOM 848 N N . THR A 1 113 ? -20.186 11.701 29.307 1.00 90.00 113 THR A N 1
ATOM 849 C CA . THR A 1 113 ? -18.890 11.088 29.598 1.00 90.00 113 THR A CA 1
ATOM 850 C C . THR A 1 113 ? -17.813 11.687 28.697 1.00 90.00 113 THR A C 1
ATOM 852 O O . THR A 1 113 ? -18.105 12.318 27.678 1.00 90.00 113 THR A O 1
ATOM 855 N N . ASN A 1 114 ? -16.548 11.424 29.019 1.00 84.56 114 ASN A N 1
ATOM 856 C CA . ASN A 1 114 ? -15.457 11.730 28.100 1.00 84.56 114 ASN A CA 1
ATOM 857 C C . ASN A 1 114 ? -15.675 11.023 26.754 1.00 84.56 114 ASN A C 1
ATOM 859 O O . ASN A 1 114 ? -16.059 9.850 26.713 1.00 84.56 114 ASN A O 1
ATOM 863 N N . GLY A 1 115 ? -15.430 11.751 25.664 1.00 83.94 115 GLY A N 1
ATOM 864 C CA . GLY A 1 115 ? -15.486 11.204 24.316 1.00 83.94 115 GLY A CA 1
ATOM 865 C C . GLY A 1 115 ? -14.264 10.349 24.012 1.00 83.94 115 GLY A C 1
ATOM 866 O O . GLY A 1 115 ? -13.131 10.747 24.281 1.00 83.94 115 GLY A O 1
ATOM 867 N N . ILE 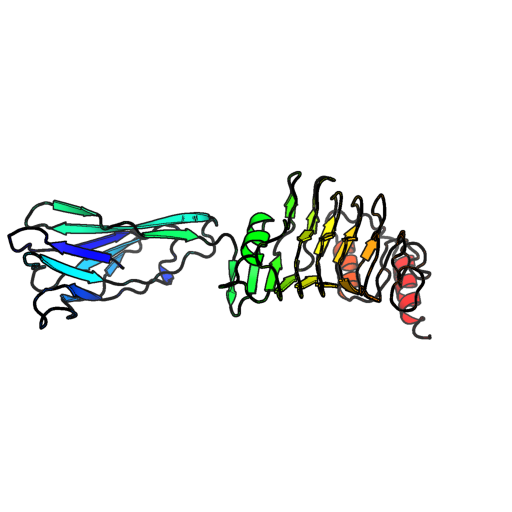A 1 116 ? -14.499 9.183 23.424 1.00 83.50 116 ILE A N 1
ATOM 868 C CA . ILE A 1 116 ? -13.460 8.362 22.811 1.00 83.50 116 ILE A CA 1
ATOM 869 C C . ILE A 1 116 ? -13.448 8.700 21.324 1.00 83.50 116 ILE A C 1
ATOM 871 O O . ILE A 1 116 ? -14.466 8.541 20.653 1.00 83.50 116 ILE A O 1
ATOM 875 N N . VAL A 1 117 ? -12.300 9.150 20.821 1.00 85.06 117 VAL A N 1
ATOM 876 C CA . VAL A 1 117 ? -12.086 9.406 19.393 1.00 85.06 117 VAL A CA 1
ATOM 877 C C . VAL A 1 117 ? -11.345 8.215 18.799 1.00 85.06 117 VAL A C 1
ATOM 879 O O . VAL A 1 117 ? -10.277 7.837 19.279 1.00 85.06 117 VAL A O 1
ATOM 882 N N . SER A 1 118 ? -11.927 7.601 17.776 1.00 82.81 118 SER A N 1
ATOM 883 C CA . SER A 1 118 ? -11.315 6.545 16.967 1.00 82.81 118 SER A CA 1
ATOM 884 C C . SER A 1 118 ? -11.292 6.992 15.512 1.00 82.81 118 SER A C 1
ATOM 886 O O . SER A 1 118 ? -12.247 7.601 15.057 1.00 82.81 118 SER A O 1
ATOM 888 N N . ILE A 1 119 ? -10.231 6.694 14.769 1.00 78.81 119 ILE A N 1
ATOM 889 C CA . ILE A 1 119 ? -10.139 7.041 13.345 1.00 78.81 119 ILE A CA 1
ATOM 890 C C . ILE A 1 119 ? -10.284 5.757 12.534 1.00 78.81 119 ILE A C 1
ATOM 892 O O . ILE A 1 119 ? -9.634 4.752 12.837 1.00 78.81 119 ILE A O 1
ATOM 896 N N . VAL A 1 120 ? -11.142 5.770 11.513 1.00 79.00 120 VAL A N 1
ATOM 897 C CA . VAL A 1 120 ? -11.248 4.654 10.564 1.00 79.00 120 VAL A CA 1
ATOM 898 C C . VAL A 1 120 ? -9.913 4.514 9.837 1.00 79.00 120 VAL A C 1
ATOM 900 O O . VAL A 1 120 ? -9.471 5.463 9.190 1.00 79.00 120 VAL A O 1
ATOM 903 N N . ALA A 1 121 ? -9.278 3.342 9.935 1.00 69.88 121 ALA A N 1
ATOM 904 C CA . ALA A 1 121 ? -7.969 3.090 9.332 1.00 69.88 121 ALA A CA 1
ATOM 905 C C . ALA A 1 121 ? -7.919 3.528 7.855 1.00 69.88 121 ALA A C 1
ATOM 907 O O . ALA A 1 121 ? -8.840 3.265 7.079 1.00 69.88 121 ALA A O 1
ATOM 908 N N . GLU A 1 122 ? -6.815 4.171 7.465 1.00 76.31 122 GLU A N 1
ATOM 909 C CA . GLU A 1 122 ? -6.598 4.714 6.113 1.00 76.31 122 GLU A CA 1
ATOM 910 C C . GLU A 1 122 ? -6.487 3.626 5.026 1.00 76.31 122 GLU A C 1
ATOM 912 O O . GLU A 1 122 ? -6.526 3.906 3.833 1.00 76.31 122 GLU A O 1
ATOM 917 N N . TYR A 1 123 ? -6.434 2.354 5.417 1.00 85.25 123 TYR A N 1
ATOM 918 C CA . TYR A 1 123 ? -6.353 1.180 4.550 1.00 85.25 123 TYR A CA 1
ATOM 919 C C . TYR A 1 123 ? -7.175 0.023 5.133 1.00 85.25 123 TYR A C 1
ATOM 921 O O . TYR A 1 123 ? -7.520 -0.001 6.313 1.00 85.25 123 TYR A O 1
ATOM 929 N N . GLY A 1 124 ? -7.516 -0.960 4.299 1.00 86.25 124 GLY A N 1
ATOM 930 C CA . GLY A 1 124 ? -8.220 -2.163 4.744 1.00 86.25 124 GLY A CA 1
ATOM 931 C C . GLY A 1 124 ? -7.262 -3.147 5.413 1.00 86.25 124 GLY A C 1
ATOM 932 O O . GLY A 1 124 ? -6.234 -3.471 4.830 1.00 86.25 124 GLY A O 1
ATOM 933 N N . ILE A 1 125 ? -7.600 -3.651 6.597 1.00 90.06 125 ILE A N 1
ATOM 934 C CA . ILE A 1 125 ? -6.828 -4.691 7.292 1.00 90.06 125 ILE A CA 1
ATOM 935 C C . ILE A 1 125 ? -7.502 -6.047 7.047 1.00 90.06 125 ILE A C 1
ATOM 937 O O . ILE A 1 125 ? -8.701 -6.200 7.275 1.00 90.06 125 ILE A O 1
ATOM 941 N N . GLU A 1 126 ? -6.732 -7.022 6.575 1.00 90.69 126 GLU A N 1
ATOM 942 C CA . GLU A 1 126 ? -7.101 -8.437 6.506 1.00 90.69 126 GLU A CA 1
ATOM 943 C C . GLU A 1 126 ? -6.371 -9.229 7.606 1.00 90.69 126 GLU A C 1
ATOM 945 O O . GLU A 1 126 ? -5.547 -8.711 8.362 1.00 90.69 126 GLU A O 1
ATOM 950 N N . GLU A 1 127 ? -6.671 -10.521 7.715 1.00 87.25 127 GLU A N 1
ATOM 951 C CA . GLU A 1 127 ? -5.989 -11.400 8.663 1.00 87.25 127 GLU A CA 1
ATOM 952 C C . GLU A 1 127 ? -4.513 -11.639 8.279 1.00 87.25 127 GLU A C 1
ATOM 954 O O . GLU A 1 127 ? -4.105 -11.507 7.123 1.00 87.25 127 GLU A O 1
ATOM 959 N N . ASN A 1 128 ? -3.698 -12.053 9.257 1.00 93.00 128 ASN A N 1
ATOM 960 C CA . ASN A 1 128 ? -2.299 -12.477 9.069 1.00 93.00 128 ASN A CA 1
ATOM 961 C C . ASN A 1 128 ? -1.350 -11.420 8.470 1.00 93.00 128 ASN A C 1
ATOM 963 O O . ASN A 1 128 ? -0.435 -11.747 7.704 1.00 93.00 128 ASN A O 1
ATOM 967 N N . GLY A 1 129 ? -1.538 -10.152 8.841 1.00 94.81 129 GLY A N 1
ATOM 968 C CA . GLY A 1 129 ? -0.621 -9.076 8.460 1.00 94.81 129 GLY A CA 1
ATOM 969 C C . GLY A 1 129 ? -0.798 -8.585 7.023 1.00 94.81 129 GLY A C 1
ATOM 970 O O . GLY A 1 129 ? 0.117 -7.960 6.476 1.00 94.81 129 GLY A O 1
ATOM 971 N N . ILE A 1 130 ? -1.915 -8.946 6.383 1.00 97.69 130 ILE A N 1
ATOM 972 C CA . ILE A 1 130 ? -2.240 -8.567 5.011 1.00 97.69 130 ILE A CA 1
ATOM 973 C C . ILE A 1 130 ? -3.131 -7.327 5.047 1.00 97.69 130 ILE A C 1
ATOM 975 O O . ILE A 1 130 ? -4.082 -7.269 5.814 1.00 97.69 130 ILE A O 1
ATOM 979 N N . CYS A 1 131 ? -2.844 -6.342 4.205 1.00 96.69 131 CYS A N 1
ATOM 980 C CA . CYS A 1 131 ? -3.629 -5.119 4.098 1.00 96.69 131 CYS A CA 1
ATOM 981 C C . CYS A 1 131 ? -3.943 -4.781 2.642 1.00 96.69 131 CYS A C 1
ATOM 983 O O . CYS A 1 131 ? -3.229 -5.186 1.727 1.00 96.69 131 CYS A O 1
ATOM 985 N N . ASN A 1 132 ? -5.002 -4.008 2.438 1.00 95.94 132 ASN A N 1
ATOM 986 C CA . ASN A 1 132 ? -5.480 -3.518 1.156 1.00 95.94 132 ASN A CA 1
ATOM 987 C C . ASN A 1 132 ? -5.387 -2.002 1.120 1.00 95.94 132 ASN A C 1
ATOM 989 O O . ASN A 1 132 ? -5.925 -1.330 1.998 1.00 95.94 132 ASN A O 1
ATOM 993 N N . CYS A 1 133 ? -4.813 -1.460 0.060 1.00 95.69 133 CYS A N 1
ATOM 994 C CA . CYS A 1 133 ? -4.814 -0.031 -0.193 1.00 95.69 133 CYS A CA 1
ATOM 995 C C . CYS A 1 133 ? -5.501 0.299 -1.521 1.00 95.69 133 CYS A C 1
ATOM 997 O O . CYS A 1 133 ? -5.642 -0.552 -2.408 1.00 95.69 133 CYS A O 1
ATOM 999 N N . SER A 1 134 ? -5.975 1.540 -1.629 1.00 93.56 134 SER A N 1
ATOM 1000 C CA . SER A 1 134 ? -6.710 2.040 -2.799 1.00 93.56 134 SER A CA 1
ATOM 1001 C C . SER A 1 134 ? -6.342 3.469 -3.202 1.00 93.56 134 SER A C 1
ATOM 1003 O O . SER A 1 134 ? -6.945 4.029 -4.112 1.00 93.56 134 SER A O 1
ATOM 1005 N N . SER A 1 135 ? -5.345 4.056 -2.545 1.00 92.81 135 SER A N 1
ATOM 1006 C CA . SER A 1 135 ? -4.755 5.345 -2.886 1.00 92.81 135 SER A CA 1
ATOM 1007 C C . SER A 1 135 ? -3.254 5.304 -2.580 1.00 92.81 135 SER A C 1
ATOM 1009 O O . SER A 1 135 ? -2.802 4.448 -1.817 1.00 92.81 135 SER A O 1
ATOM 1011 N N . CYS A 1 136 ? -2.469 6.220 -3.149 1.00 94.19 136 CYS A N 1
ATOM 1012 C CA . CYS A 1 136 ? -1.038 6.323 -2.838 1.00 94.19 136 CYS A CA 1
ATOM 1013 C C . CYS A 1 136 ? -0.791 6.579 -1.341 1.00 94.19 136 CYS A C 1
ATOM 1015 O O . CYS A 1 136 ? 0.131 6.004 -0.757 1.00 94.19 136 CYS A O 1
ATOM 1017 N N . MET A 1 137 ? -1.659 7.383 -0.715 1.00 90.94 137 MET A N 1
ATOM 1018 C CA . MET A 1 137 ? -1.638 7.661 0.721 1.00 90.94 137 MET A CA 1
ATOM 1019 C C . MET A 1 137 ? -1.941 6.392 1.523 1.00 90.94 137 MET A C 1
ATOM 1021 O O . MET A 1 137 ? -1.120 5.995 2.344 1.00 90.94 137 MET A O 1
ATOM 1025 N N . ASP A 1 138 ? -3.030 5.687 1.194 1.00 92.50 138 ASP A N 1
ATOM 1026 C CA . ASP A 1 138 ? -3.423 4.426 1.838 1.00 92.50 138 ASP A CA 1
ATOM 1027 C C . ASP A 1 138 ? -2.293 3.390 1.752 1.00 92.50 138 ASP A C 1
ATOM 1029 O O . ASP A 1 138 ? -2.000 2.692 2.720 1.00 92.50 138 ASP A O 1
ATOM 1033 N N . CYS A 1 139 ? -1.660 3.262 0.579 1.00 96.38 139 CYS A N 1
ATOM 1034 C CA . CYS A 1 139 ? -0.589 2.293 0.366 1.00 96.38 139 CYS A CA 1
ATOM 1035 C C . CYS A 1 139 ? 0.650 2.670 1.171 1.00 96.38 139 CYS A C 1
ATOM 1037 O O . CYS A 1 139 ? 1.239 1.809 1.817 1.00 96.38 139 CYS A O 1
ATOM 1039 N N . THR A 1 140 ? 1.027 3.949 1.180 1.00 95.75 140 THR A N 1
ATOM 1040 C CA . THR A 1 140 ? 2.160 4.437 1.976 1.00 95.75 140 THR A CA 1
ATOM 1041 C C . THR A 1 140 ? 1.911 4.235 3.474 1.00 95.75 140 THR A C 1
ATOM 1043 O O . THR A 1 140 ? 2.797 3.752 4.182 1.00 95.75 140 THR A O 1
ATOM 1046 N N . ALA A 1 141 ? 0.697 4.506 3.958 1.00 93.88 141 ALA A N 1
ATOM 1047 C CA . ALA A 1 141 ? 0.308 4.272 5.345 1.00 93.88 141 ALA A CA 1
ATOM 1048 C C . ALA A 1 141 ? 0.330 2.772 5.701 1.00 93.88 141 ALA A C 1
ATOM 1050 O O . ALA A 1 141 ? 0.967 2.375 6.678 1.00 93.88 141 ALA A O 1
ATOM 1051 N N . ALA A 1 142 ? -0.253 1.912 4.859 1.00 95.75 142 ALA A N 1
ATOM 1052 C CA . ALA A 1 142 ? -0.249 0.462 5.063 1.00 95.75 142 ALA A CA 1
ATOM 1053 C C . ALA A 1 142 ? 1.173 -0.123 5.049 1.00 95.75 142 ALA A C 1
ATOM 1055 O O . ALA A 1 142 ? 1.529 -0.971 5.866 1.00 95.75 142 ALA A O 1
ATOM 1056 N N . LEU A 1 143 ? 2.027 0.334 4.132 1.00 97.56 143 LEU A N 1
ATOM 1057 C CA . LEU A 1 143 ? 3.423 -0.102 4.067 1.00 97.56 143 LEU A CA 1
ATOM 1058 C C . LEU A 1 143 ? 4.211 0.355 5.300 1.00 97.56 143 LEU A C 1
ATOM 1060 O O . LEU A 1 143 ? 5.124 -0.361 5.722 1.00 97.56 143 LEU A O 1
ATOM 1064 N N . THR A 1 144 ? 3.799 1.462 5.922 1.00 96.31 144 THR A N 1
ATOM 1065 C CA . THR A 1 144 ? 4.383 1.978 7.163 1.00 96.31 144 THR A CA 1
ATOM 1066 C C . THR A 1 144 ? 3.976 1.191 8.409 1.00 96.31 144 THR A C 1
ATOM 1068 O O . THR A 1 144 ? 4.787 0.979 9.312 1.00 96.31 144 THR A O 1
ATOM 1071 N N . ASP A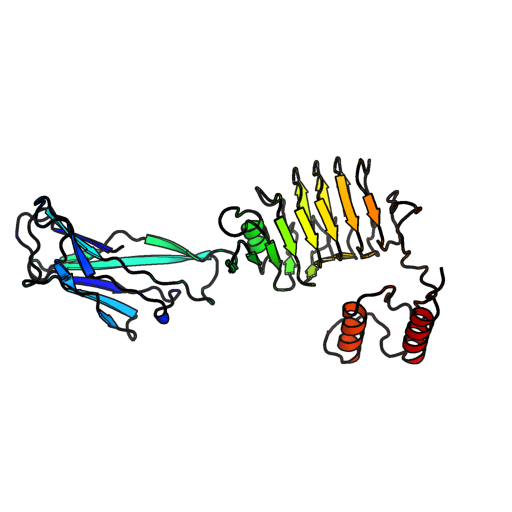 1 145 ? 2.745 0.686 8.453 1.00 94.81 145 ASP A N 1
ATOM 1072 C CA . ASP A 1 145 ? 2.192 0.009 9.627 1.00 94.81 145 ASP A CA 1
ATOM 1073 C C . ASP A 1 145 ? 2.817 -1.375 9.872 1.00 94.81 145 ASP A C 1
ATOM 1075 O O . ASP A 1 145 ? 2.566 -2.349 9.159 1.00 94.81 145 ASP A O 1
ATOM 1079 N N . THR A 1 146 ? 3.644 -1.487 10.907 1.00 94.62 146 THR A N 1
ATOM 1080 C CA . THR A 1 146 ? 4.276 -2.746 11.331 1.00 94.62 146 THR A CA 1
ATOM 1081 C C . THR A 1 146 ? 3.434 -3.557 12.315 1.00 94.62 146 THR A C 1
ATOM 1083 O O . THR A 1 146 ? 3.759 -4.716 12.557 1.00 94.62 146 THR A O 1
ATOM 1086 N N . ALA A 1 147 ? 2.360 -2.990 12.869 1.00 92.81 147 ALA A N 1
ATOM 1087 C CA . ALA A 1 147 ? 1.478 -3.674 13.806 1.00 92.81 147 ALA A CA 1
ATOM 1088 C C . ALA A 1 147 ? 0.431 -4.513 13.066 1.00 92.81 147 ALA A C 1
ATOM 1090 O O . ALA A 1 147 ? 0.257 -5.691 13.381 1.00 92.81 147 ALA A O 1
ATOM 1091 N N . ASN A 1 148 ? -0.223 -3.932 12.055 1.00 93.31 148 ASN A N 1
ATOM 1092 C CA . ASN A 1 148 ? -1.311 -4.602 11.337 1.00 93.31 148 ASN A CA 1
ATOM 1093 C C . ASN A 1 148 ? -0.913 -5.078 9.938 1.00 93.31 148 ASN A C 1
ATOM 1095 O O . ASN A 1 148 ? -1.436 -6.088 9.482 1.00 93.31 148 ASN A O 1
ATOM 1099 N N . CYS A 1 149 ? 0.030 -4.409 9.267 1.00 95.94 149 CYS A N 1
ATOM 1100 C CA . CYS A 1 149 ? 0.396 -4.691 7.872 1.00 95.94 149 CYS A CA 1
ATOM 1101 C C . CYS A 1 149 ? 1.826 -5.230 7.740 1.00 95.94 149 CYS A C 1
ATOM 1103 O O . CYS A 1 149 ? 2.601 -4.798 6.884 1.00 95.94 149 CYS A O 1
ATOM 1105 N N . TYR A 1 150 ? 2.214 -6.155 8.619 1.00 95.75 150 TYR A N 1
ATOM 1106 C CA . TYR A 1 150 ? 3.591 -6.650 8.727 1.00 95.75 150 TYR A CA 1
ATOM 1107 C C . TYR A 1 150 ? 4.021 -7.636 7.630 1.00 95.75 150 TYR A C 1
ATOM 1109 O O . TYR A 1 150 ? 5.194 -7.989 7.579 1.00 95.75 150 TYR A O 1
ATOM 1117 N N . ASN A 1 151 ? 3.107 -8.104 6.775 1.00 97.62 151 ASN A N 1
ATOM 1118 C CA . ASN A 1 151 ? 3.389 -9.145 5.785 1.00 97.62 151 ASN A CA 1
ATOM 1119 C C . ASN A 1 151 ? 3.263 -8.621 4.348 1.00 97.62 151 ASN A C 1
ATOM 1121 O O . ASN A 1 151 ? 4.253 -8.541 3.616 1.00 97.62 151 ASN A O 1
ATOM 1125 N N . LYS A 1 152 ? 2.046 -8.250 3.932 1.00 98.38 152 LYS A N 1
ATOM 1126 C CA . LYS A 1 152 ? 1.747 -7.904 2.537 1.00 98.38 152 LYS A CA 1
ATOM 1127 C C . LYS A 1 152 ? 0.751 -6.759 2.443 1.00 98.38 152 LYS A C 1
ATOM 1129 O O . LYS A 1 152 ? -0.278 -6.788 3.103 1.00 98.38 152 LYS A O 1
ATOM 1134 N N . VAL A 1 153 ? 1.004 -5.815 1.548 1.00 98.56 153 VAL A N 1
ATOM 1135 C CA . VAL A 1 153 ? 0.050 -4.779 1.147 1.00 98.56 153 VAL A CA 1
ATOM 1136 C C . VAL A 1 153 ? -0.353 -5.025 -0.303 1.00 98.56 153 VAL A C 1
ATOM 1138 O O . VAL A 1 153 ? 0.509 -5.176 -1.168 1.00 98.56 153 VAL A O 1
ATOM 1141 N N . LYS A 1 154 ? -1.659 -5.095 -0.556 1.00 98.56 154 LYS A N 1
ATOM 1142 C CA . LYS A 1 154 ? -2.253 -5.322 -1.872 1.00 98.56 154 LYS A CA 1
ATOM 1143 C C . LYS A 1 154 ? -2.861 -4.029 -2.398 1.00 98.56 154 LYS A C 1
ATOM 1145 O O . LYS A 1 154 ? -3.692 -3.421 -1.718 1.00 98.56 154 LYS A O 1
ATOM 1150 N N . LEU A 1 155 ? -2.484 -3.622 -3.605 1.00 97.56 155 LEU A N 1
ATOM 1151 C CA . LEU A 1 155 ? -3.215 -2.576 -4.313 1.00 97.56 155 LEU A CA 1
ATOM 1152 C C . LEU A 1 155 ? -4.477 -3.188 -4.921 1.00 97.56 155 LEU A C 1
ATOM 1154 O O . LEU A 1 155 ? -4.411 -4.216 -5.587 1.00 97.56 155 LEU A O 1
ATOM 1158 N N . THR A 1 156 ? -5.625 -2.564 -4.674 1.00 95.38 156 THR A N 1
ATOM 1159 C CA . THR A 1 156 ? -6.938 -3.122 -5.057 1.00 95.38 156 THR A CA 1
ATOM 1160 C C . THR A 1 156 ? -7.623 -2.379 -6.201 1.00 95.38 156 THR A C 1
ATOM 1162 O O . THR A 1 156 ? -8.694 -2.784 -6.646 1.00 95.38 156 THR A O 1
ATOM 1165 N N . THR A 1 157 ? -7.025 -1.287 -6.675 1.00 91.25 157 THR A N 1
ATOM 1166 C CA . THR A 1 157 ? -7.554 -0.459 -7.761 1.00 91.25 157 THR A CA 1
ATOM 1167 C C . THR A 1 157 ? -6.420 0.249 -8.488 1.00 91.25 157 THR A C 1
ATOM 1169 O O . THR A 1 157 ? -5.375 0.526 -7.902 1.00 91.25 157 THR A O 1
ATOM 1172 N N . ASN A 1 158 ? -6.654 0.615 -9.745 1.00 91.81 158 ASN A N 1
ATOM 1173 C CA . ASN A 1 158 ? -5.781 1.528 -10.471 1.00 91.81 158 ASN A CA 1
ATOM 1174 C C . ASN A 1 158 ? -5.718 2.887 -9.762 1.00 91.81 158 ASN A C 1
ATOM 1176 O O . ASN A 1 158 ? -6.744 3.420 -9.329 1.00 91.81 158 ASN A O 1
ATOM 1180 N N . LEU A 1 159 ? -4.518 3.456 -9.695 1.00 94.44 159 LEU A N 1
ATOM 1181 C CA . LEU A 1 159 ? -4.220 4.762 -9.129 1.00 94.44 159 LEU A CA 1
ATOM 1182 C C . LEU A 1 159 ? -3.886 5.747 -10.245 1.00 94.44 159 LEU A C 1
ATOM 1184 O O . LEU A 1 159 ? -3.150 5.431 -11.178 1.00 94.44 159 LEU A O 1
ATOM 1188 N N . THR A 1 160 ? -4.405 6.965 -10.132 1.00 90.69 160 THR A N 1
ATOM 1189 C CA . THR A 1 160 ? -3.963 8.115 -10.927 1.00 90.69 160 THR A CA 1
ATOM 1190 C C . THR A 1 160 ? -3.536 9.202 -9.961 1.00 90.69 160 THR A C 1
ATOM 1192 O O . THR A 1 160 ? -4.320 9.573 -9.087 1.00 90.69 160 THR A O 1
ATOM 1195 N N . THR A 1 161 ? -2.302 9.679 -10.083 1.00 83.31 161 THR A N 1
ATOM 1196 C CA . THR A 1 161 ? -1.748 10.653 -9.144 1.00 83.31 161 THR A CA 1
ATOM 1197 C C . THR A 1 161 ? -1.863 12.074 -9.679 1.00 83.31 161 THR A C 1
ATOM 1199 O O . THR A 1 161 ? -1.915 12.319 -10.885 1.00 83.31 161 THR A O 1
ATOM 1202 N N . ASN A 1 162 ? -1.867 13.032 -8.758 1.00 80.06 162 ASN A N 1
ATOM 1203 C CA . ASN A 1 162 ? -1.449 14.403 -9.043 1.00 80.06 162 ASN A CA 1
ATOM 1204 C C . ASN A 1 162 ? 0.097 14.435 -9.157 1.00 80.06 162 ASN A C 1
ATOM 1206 O O . ASN A 1 162 ? 0.712 13.385 -8.958 1.00 80.06 162 ASN A O 1
ATOM 1210 N N . PRO A 1 163 ? 0.761 15.553 -9.529 1.00 82.50 163 PRO A N 1
ATOM 1211 C CA . PRO A 1 163 ? 2.222 15.602 -9.698 1.00 82.50 163 PRO A CA 1
ATOM 1212 C C . PRO A 1 163 ? 2.984 15.447 -8.368 1.00 82.50 163 PRO A C 1
ATOM 1214 O O . PRO A 1 163 ? 3.624 16.375 -7.878 1.00 82.50 163 PRO A O 1
ATOM 1217 N N . GLU A 1 164 ? 2.948 14.243 -7.811 1.00 90.81 164 GLU A N 1
ATOM 1218 C CA . GLU A 1 164 ? 3.564 13.795 -6.568 1.00 90.81 164 GLU A CA 1
ATOM 1219 C C . GLU A 1 164 ? 4.109 12.371 -6.735 1.00 90.81 164 GLU A C 1
ATOM 1221 O O . GLU A 1 164 ? 3.795 11.671 -7.699 1.00 90.81 164 GLU A O 1
ATOM 1226 N N . THR A 1 165 ? 4.947 11.955 -5.793 1.00 95.38 165 THR A N 1
ATOM 1227 C CA . THR A 1 165 ? 5.410 10.569 -5.684 1.00 95.38 165 THR A CA 1
ATOM 1228 C C . THR A 1 165 ? 4.287 9.691 -5.141 1.00 95.38 165 THR A C 1
ATOM 1230 O O . THR A 1 165 ? 3.712 10.050 -4.116 1.00 95.38 165 THR A O 1
ATOM 1233 N N . CYS A 1 166 ? 4.002 8.535 -5.752 1.00 96.69 166 CYS A N 1
ATOM 1234 C CA . CYS A 1 166 ? 2.939 7.662 -5.238 1.00 96.69 166 CYS A CA 1
ATOM 1235 C C . CYS A 1 166 ? 3.373 6.907 -3.973 1.00 96.69 166 CYS A C 1
ATOM 1237 O O . CYS A 1 166 ? 2.908 7.203 -2.875 1.00 96.69 166 CYS A O 1
ATOM 1239 N N . ILE A 1 167 ? 4.285 5.939 -4.106 1.00 98.00 167 ILE A N 1
ATOM 1240 C CA . ILE A 1 167 ? 4.837 5.228 -2.949 1.00 98.00 167 ILE A CA 1
ATOM 1241 C C . ILE A 1 167 ? 6.079 5.985 -2.495 1.00 98.00 167 ILE A C 1
ATOM 1243 O O . ILE A 1 167 ? 7.182 5.773 -3.001 1.00 98.00 167 ILE A O 1
ATOM 1247 N N . ASN A 1 168 ? 5.876 6.926 -1.576 1.00 96.25 168 ASN A N 1
ATOM 1248 C CA . ASN A 1 168 ? 6.897 7.889 -1.184 1.00 96.25 168 ASN A CA 1
ATOM 1249 C C . ASN A 1 168 ? 7.658 7.441 0.065 1.00 96.25 168 ASN A C 1
ATOM 1251 O O . ASN A 1 168 ? 7.356 7.880 1.172 1.00 96.25 168 ASN A O 1
ATOM 1255 N N . ASN A 1 169 ? 8.644 6.562 -0.126 1.00 97.81 169 ASN A N 1
ATOM 1256 C CA . ASN A 1 169 ? 9.559 6.083 0.910 1.00 97.81 169 ASN A CA 1
ATOM 1257 C C . ASN A 1 169 ? 8.880 5.781 2.267 1.00 97.81 169 ASN A C 1
ATOM 1259 O O . ASN A 1 169 ? 9.252 6.395 3.273 1.00 97.81 169 ASN A O 1
ATOM 1263 N N . PRO A 1 170 ? 7.906 4.847 2.314 1.00 97.56 170 PRO A N 1
ATOM 1264 C CA . PRO A 1 170 ? 7.138 4.581 3.528 1.00 97.56 170 PRO A CA 1
ATOM 1265 C C . PRO A 1 170 ? 8.055 4.237 4.704 1.00 97.56 170 PRO A C 1
ATOM 1267 O O . PRO A 1 170 ? 9.033 3.494 4.548 1.00 97.56 170 PRO A O 1
ATOM 1270 N N . GLU A 1 171 ? 7.771 4.782 5.884 1.00 95.12 171 GLU A N 1
ATOM 1271 C CA . GLU A 1 171 ? 8.604 4.550 7.062 1.00 95.12 171 GLU A CA 1
ATOM 1272 C C . GLU A 1 171 ? 8.561 3.059 7.428 1.00 95.12 171 GLU A C 1
ATOM 1274 O O . GLU A 1 171 ? 7.540 2.413 7.287 1.00 95.12 171 GLU A O 1
ATOM 1279 N N . ASN A 1 172 ? 9.667 2.450 7.856 1.00 92.75 172 ASN A N 1
ATOM 1280 C CA . ASN A 1 172 ? 9.690 1.028 8.244 1.00 92.75 172 ASN A CA 1
ATOM 1281 C C . ASN A 1 172 ? 9.270 0.001 7.167 1.00 92.75 172 ASN A C 1
ATOM 1283 O O . ASN A 1 172 ? 9.066 -1.166 7.507 1.00 92.75 172 ASN A O 1
ATOM 1287 N N . PHE A 1 173 ? 9.205 0.366 5.880 1.00 97.81 173 PHE A N 1
ATOM 1288 C CA . PHE A 1 173 ? 8.954 -0.599 4.803 1.00 97.81 173 PHE A CA 1
ATOM 1289 C C . PHE A 1 173 ? 10.156 -1.536 4.590 1.00 97.81 173 PHE A C 1
ATOM 1291 O O . PHE A 1 173 ? 11.014 -1.304 3.744 1.00 97.81 173 PHE A O 1
ATOM 1298 N N . ASN A 1 174 ? 10.246 -2.584 5.405 1.00 97.81 174 ASN A N 1
ATOM 1299 C CA . ASN A 1 174 ? 11.277 -3.612 5.330 1.00 97.81 174 ASN A CA 1
ATOM 1300 C C . ASN A 1 174 ? 10.657 -4.985 5.567 1.00 97.81 174 ASN A C 1
ATOM 1302 O O . ASN A 1 174 ? 9.803 -5.127 6.443 1.00 97.81 174 ASN A O 1
ATOM 1306 N N . ASN A 1 175 ? 11.153 -6.007 4.869 1.00 98.19 175 ASN A N 1
ATOM 1307 C CA . ASN A 1 175 ? 10.667 -7.389 4.987 1.00 98.19 175 ASN A CA 1
ATOM 1308 C C . ASN A 1 175 ? 9.171 -7.546 4.650 1.00 98.19 175 ASN A C 1
ATOM 1310 O O . ASN A 1 175 ? 8.487 -8.382 5.240 1.00 98.19 175 ASN A O 1
ATOM 1314 N N . LYS A 1 176 ? 8.653 -6.736 3.720 1.00 98.06 176 LYS A N 1
ATOM 1315 C CA . LYS A 1 176 ? 7.241 -6.753 3.316 1.00 98.06 176 LYS A CA 1
ATOM 1316 C C . LYS A 1 176 ? 7.077 -6.970 1.816 1.00 98.06 176 LYS A C 1
ATOM 1318 O O . LYS A 1 176 ? 7.976 -6.711 1.016 1.00 98.06 176 LYS A O 1
ATOM 1323 N N . ILE A 1 177 ? 5.883 -7.405 1.428 1.00 98.81 177 ILE A N 1
ATOM 1324 C CA . ILE A 1 177 ? 5.477 -7.529 0.027 1.00 98.81 177 ILE A CA 1
ATOM 1325 C C . ILE A 1 177 ? 4.523 -6.385 -0.322 1.00 98.81 177 ILE A C 1
ATOM 1327 O O . ILE A 1 177 ? 3.491 -6.236 0.326 1.00 98.81 177 ILE A O 1
ATOM 1331 N N . PHE A 1 178 ? 4.818 -5.631 -1.376 1.00 98.81 178 PHE A N 1
ATOM 1332 C CA . PHE A 1 178 ? 3.847 -4.786 -2.062 1.00 98.81 178 PHE A CA 1
ATOM 1333 C C . PHE A 1 178 ? 3.434 -5.474 -3.368 1.00 98.81 178 PHE A C 1
ATOM 1335 O O . PHE A 1 178 ? 4.251 -5.688 -4.262 1.00 98.81 178 PHE A O 1
ATOM 1342 N N . ASP A 1 179 ? 2.180 -5.907 -3.434 1.00 98.56 179 ASP A N 1
ATOM 1343 C CA . ASP A 1 179 ? 1.614 -6.652 -4.558 1.00 98.56 179 ASP A CA 1
ATOM 1344 C C . ASP A 1 179 ? 0.530 -5.807 -5.211 1.00 98.56 179 ASP A C 1
ATOM 1346 O O . ASP A 1 179 ? -0.523 -5.580 -4.612 1.00 98.56 179 ASP A O 1
ATOM 1350 N N . CYS A 1 180 ? 0.772 -5.325 -6.426 1.00 97.19 180 CYS A N 1
ATOM 1351 C CA . CYS A 1 180 ? -0.190 -4.433 -7.053 1.00 97.19 180 CYS A CA 1
ATOM 1352 C C . CYS A 1 180 ? -1.409 -5.159 -7.639 1.00 97.19 180 CYS A C 1
ATOM 1354 O O . CYS A 1 180 ? -2.351 -4.494 -8.064 1.00 97.19 180 CYS A O 1
ATOM 1356 N N . GLN A 1 181 ? -1.425 -6.498 -7.646 1.00 93.69 181 GLN A N 1
ATOM 1357 C CA . GLN A 1 181 ? -2.506 -7.297 -8.234 1.00 93.69 181 GLN A CA 1
ATOM 1358 C C . GLN A 1 181 ? -2.862 -6.8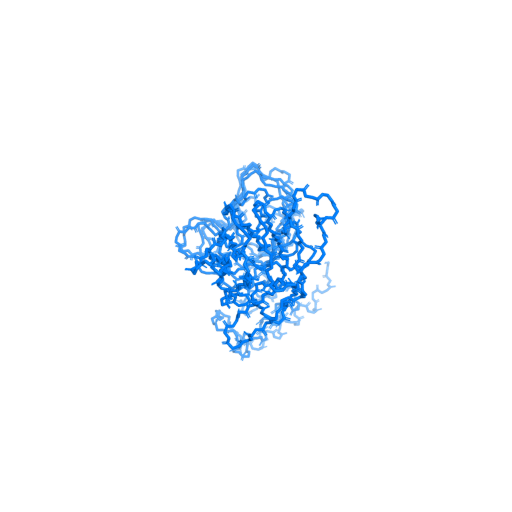64 -9.668 1.00 93.69 181 GLN A C 1
ATOM 1360 O O . GLN A 1 181 ? -4.040 -6.753 -10.008 1.00 93.69 181 GLN A O 1
ATOM 1365 N N . ASP A 1 182 ? -1.839 -6.567 -10.470 1.00 86.44 182 ASP A N 1
ATOM 1366 C CA . ASP A 1 182 ? -1.926 -6.108 -11.862 1.00 86.44 182 ASP A CA 1
ATOM 1367 C C . ASP A 1 182 ? -2.604 -4.734 -12.030 1.00 86.44 182 ASP A C 1
ATOM 1369 O O . ASP A 1 182 ? -2.982 -4.338 -13.132 1.00 86.44 182 ASP A O 1
ATOM 1373 N N . ASN A 1 183 ? -2.760 -3.974 -10.938 1.00 86.94 183 ASN A N 1
ATOM 1374 C CA . ASN A 1 183 ? -3.253 -2.602 -10.995 1.00 86.94 183 ASN A CA 1
ATOM 1375 C C . ASN A 1 183 ? -2.152 -1.623 -11.417 1.00 86.94 183 ASN A C 1
ATOM 1377 O O . ASN A 1 183 ? -0.965 -1.776 -11.110 1.00 86.94 183 ASN A O 1
ATOM 1381 N N . THR A 1 184 ? -2.586 -0.558 -12.084 1.00 93.94 184 THR A N 1
ATOM 1382 C CA . THR A 1 184 ? -1.734 0.517 -12.580 1.00 93.94 184 THR A CA 1
ATOM 1383 C C . THR A 1 184 ? -1.523 1.610 -11.539 1.00 93.94 184 THR A C 1
ATOM 1385 O O . THR A 1 184 ? -2.476 2.086 -10.931 1.00 93.94 184 THR A O 1
ATOM 1388 N N . ILE A 1 185 ? -0.287 2.078 -11.405 1.00 97.62 185 ILE A N 1
ATOM 1389 C CA . ILE A 1 185 ? 0.092 3.336 -10.767 1.00 97.62 185 ILE A CA 1
ATOM 1390 C C . ILE A 1 185 ? 0.469 4.302 -11.893 1.00 97.62 185 ILE A C 1
ATOM 1392 O O . ILE A 1 185 ? 1.506 4.146 -12.536 1.00 97.62 185 ILE A O 1
ATOM 1396 N N . ASN A 1 186 ? -0.401 5.274 -12.166 1.00 95.31 186 ASN A N 1
ATOM 1397 C CA . ASN A 1 186 ? -0.251 6.214 -13.275 1.00 95.31 186 ASN A CA 1
ATOM 1398 C C . ASN A 1 186 ? 0.040 7.636 -12.775 1.00 95.31 186 ASN A C 1
ATOM 1400 O O . ASN A 1 186 ? -0.777 8.215 -12.056 1.00 95.31 186 ASN A O 1
ATOM 1404 N N . GLY A 1 187 ? 1.174 8.196 -13.188 1.00 95.69 187 GLY A N 1
ATOM 1405 C CA . GLY A 1 187 ? 1.622 9.535 -12.818 1.00 95.69 187 GLY A CA 1
ATOM 1406 C C . GLY A 1 187 ? 1.323 10.625 -13.851 1.00 95.69 187 GLY A C 1
ATOM 1407 O O . GLY A 1 187 ? 0.498 10.477 -14.755 1.00 95.69 187 GLY A O 1
ATOM 1408 N N . THR A 1 188 ? 2.034 11.750 -13.720 1.00 93.62 188 THR A N 1
ATOM 1409 C CA . THR A 1 188 ? 1.896 12.942 -14.583 1.00 93.62 188 THR A CA 1
ATOM 1410 C C . THR A 1 188 ? 3.215 13.401 -15.227 1.00 93.62 188 THR A C 1
ATOM 1412 O O . THR A 1 188 ? 3.384 14.586 -15.507 1.00 93.62 188 THR A O 1
ATOM 1415 N N . ARG A 1 189 ? 4.158 12.478 -15.445 1.00 92.31 189 ARG A N 1
ATOM 1416 C CA . ARG A 1 189 ? 5.535 12.642 -15.970 1.00 92.31 189 ARG A CA 1
ATOM 1417 C C . ARG A 1 189 ? 6.535 13.369 -15.065 1.00 92.31 189 ARG A C 1
ATOM 1419 O O . ARG A 1 189 ? 7.600 13.770 -15.522 1.00 92.31 189 ARG A O 1
ATOM 1426 N N . TRP A 1 190 ? 6.210 13.513 -13.789 1.00 91.75 190 TRP A N 1
ATOM 1427 C CA . TRP A 1 190 ? 7.086 14.105 -12.776 1.00 91.75 190 TRP A CA 1
ATOM 1428 C C . TRP A 1 190 ? 7.249 13.127 -11.611 1.00 91.75 190 TRP A C 1
ATOM 1430 O O . TRP A 1 190 ? 6.439 12.213 -11.470 1.00 91.75 190 TRP A O 1
ATOM 1440 N N . ASN A 1 191 ? 8.260 13.342 -10.766 1.00 95.81 191 ASN A N 1
ATOM 1441 C CA . ASN A 1 191 ? 8.518 12.556 -9.550 1.00 95.81 191 ASN A CA 1
ATOM 1442 C C . ASN A 1 191 ? 8.721 11.048 -9.806 1.00 95.81 191 ASN A C 1
ATOM 1444 O O . ASN A 1 191 ? 9.104 10.639 -10.906 1.00 95.81 191 ASN A O 1
ATOM 1448 N N . TYR A 1 192 ? 8.507 10.242 -8.763 1.00 98.06 192 TYR A N 1
ATOM 1449 C CA . TYR A 1 192 ? 8.763 8.806 -8.738 1.00 98.06 192 TYR A CA 1
ATOM 1450 C C . TYR A 1 192 ? 7.447 8.026 -8.617 1.00 98.06 192 TYR A C 1
ATOM 1452 O O . TYR A 1 192 ? 6.575 8.404 -7.832 1.00 98.06 192 TYR A O 1
ATOM 1460 N N . GLY A 1 193 ? 7.303 6.912 -9.333 1.00 98.31 193 GLY A N 1
ATOM 1461 C CA . GLY A 1 193 ? 6.193 5.987 -9.088 1.00 98.31 193 GLY A CA 1
ATOM 1462 C C . GLY A 1 193 ? 6.354 5.328 -7.721 1.00 98.31 193 GLY A C 1
ATOM 1463 O O . GLY A 1 193 ? 5.505 5.459 -6.834 1.00 98.31 193 GLY A O 1
ATOM 1464 N N . ILE A 1 194 ? 7.507 4.691 -7.525 1.00 98.75 194 ILE A N 1
ATOM 1465 C CA . ILE A 1 194 ? 7.936 4.120 -6.250 1.00 98.75 194 ILE A CA 1
ATOM 1466 C C . ILE A 1 194 ? 9.321 4.659 -5.902 1.00 98.75 194 ILE A C 1
ATOM 1468 O O . ILE A 1 194 ? 10.263 4.500 -6.672 1.00 98.75 194 ILE A O 1
ATOM 1472 N N . TYR A 1 195 ? 9.455 5.259 -4.721 1.00 98.69 195 TYR A N 1
ATOM 1473 C CA . TYR A 1 195 ? 10.730 5.732 -4.190 1.00 98.69 195 TYR A CA 1
ATOM 1474 C C . TYR A 1 195 ? 11.085 4.995 -2.902 1.00 98.69 195 TYR A C 1
ATOM 1476 O O . TYR A 1 195 ? 10.309 5.002 -1.944 1.00 98.69 195 TYR A O 1
ATOM 1484 N N . LEU A 1 196 ? 12.270 4.385 -2.862 1.00 98.62 196 LEU A N 1
ATOM 1485 C CA . LEU A 1 196 ? 12.787 3.657 -1.708 1.00 98.62 196 LEU A CA 1
ATOM 1486 C C . LEU A 1 196 ? 14.166 4.183 -1.314 1.00 98.62 196 LEU A C 1
ATOM 1488 O O . LEU A 1 196 ? 15.121 4.075 -2.079 1.00 98.62 196 LEU A O 1
ATOM 1492 N N . LYS A 1 197 ? 14.279 4.695 -0.085 1.00 98.56 197 LYS A N 1
ATOM 1493 C CA . LYS A 1 197 ? 15.546 5.125 0.511 1.00 98.56 197 LYS A CA 1
ATOM 1494 C C . LYS A 1 197 ? 15.815 4.386 1.811 1.00 98.56 197 LYS A C 1
ATOM 1496 O O . LYS A 1 197 ? 14.989 4.448 2.728 1.00 98.56 197 LYS A O 1
ATOM 1501 N N . ASN A 1 198 ? 16.986 3.762 1.932 1.00 98.44 198 ASN A N 1
ATOM 1502 C CA . ASN A 1 198 ? 17.368 2.959 3.100 1.00 98.44 198 ASN A CA 1
ATOM 1503 C C . ASN A 1 198 ? 16.338 1.857 3.414 1.00 98.44 198 ASN A C 1
ATOM 1505 O O . ASN A 1 198 ? 15.913 1.713 4.564 1.00 98.44 198 ASN A O 1
ATOM 1509 N N . LYS A 1 199 ? 15.867 1.138 2.387 1.00 98.44 199 LYS A N 1
ATOM 1510 C CA . LYS A 1 199 ? 14.874 0.060 2.525 1.00 98.44 199 LYS A CA 1
ATOM 1511 C C . LYS A 1 199 ? 15.467 -1.281 2.125 1.00 98.44 199 LYS A C 1
ATOM 1513 O O . LYS A 1 199 ? 16.287 -1.350 1.208 1.00 98.44 199 LYS A O 1
ATOM 1518 N N . ALA A 1 200 ? 15.047 -2.344 2.801 1.00 98.38 200 ALA A N 1
ATOM 1519 C CA . ALA A 1 200 ? 15.623 -3.659 2.600 1.00 98.38 200 ALA A CA 1
ATOM 1520 C C . ALA A 1 200 ? 14.630 -4.819 2.660 1.00 98.38 200 ALA A C 1
ATOM 1522 O O . ALA A 1 200 ? 13.632 -4.789 3.384 1.00 98.38 200 ALA A O 1
ATOM 1523 N N . ASN A 1 201 ? 14.981 -5.888 1.939 1.00 98.50 201 ASN A N 1
ATOM 1524 C CA . ASN A 1 201 ? 14.275 -7.172 1.931 1.00 98.50 201 ASN A CA 1
ATOM 1525 C C . ASN A 1 201 ? 12.792 -7.070 1.531 1.00 98.50 201 ASN A C 1
ATOM 1527 O O . ASN A 1 201 ? 11.972 -7.861 1.999 1.00 98.50 201 ASN A O 1
ATOM 1531 N N . ASN A 1 202 ? 12.411 -6.092 0.709 1.00 98.75 202 ASN A N 1
ATOM 1532 C CA . ASN A 1 202 ? 11.034 -5.982 0.231 1.00 98.75 202 ASN A CA 1
ATOM 1533 C C . ASN A 1 202 ? 10.843 -6.718 -1.090 1.00 98.75 202 ASN A C 1
ATOM 1535 O O . ASN A 1 202 ? 11.786 -6.903 -1.852 1.00 98.75 202 ASN A O 1
ATOM 1539 N N . THR A 1 203 ? 9.608 -7.109 -1.390 1.00 98.81 203 THR A N 1
ATOM 1540 C CA . THR A 1 203 ? 9.220 -7.583 -2.725 1.00 98.81 203 THR A CA 1
ATOM 1541 C C . THR A 1 203 ? 8.169 -6.654 -3.308 1.00 98.81 203 THR A C 1
ATOM 1543 O O . THR A 1 203 ? 7.119 -6.482 -2.698 1.00 98.81 203 THR A O 1
ATOM 1546 N N . ILE A 1 204 ? 8.423 -6.097 -4.489 1.00 98.88 204 ILE A N 1
ATOM 1547 C CA . ILE A 1 204 ? 7.458 -5.313 -5.267 1.00 98.88 204 ILE A CA 1
ATOM 1548 C C . ILE A 1 204 ? 7.125 -6.101 -6.529 1.00 98.88 204 ILE A C 1
ATOM 1550 O O . ILE A 1 204 ? 8.021 -6.458 -7.302 1.00 98.88 204 ILE A O 1
ATOM 1554 N N . ARG A 1 205 ? 5.844 -6.423 -6.715 1.00 97.44 205 ARG A N 1
ATOM 1555 C CA . ARG A 1 205 ? 5.419 -7.299 -7.807 1.00 97.44 205 ARG A CA 1
ATOM 1556 C C . ARG A 1 205 ? 4.068 -6.950 -8.397 1.00 97.44 205 ARG A C 1
ATOM 1558 O O . ARG A 1 205 ? 3.206 -6.417 -7.695 1.00 97.44 205 ARG A O 1
ATOM 1565 N N . ASN A 1 206 ? 3.874 -7.391 -9.638 1.00 89.25 206 ASN A N 1
ATOM 1566 C CA . ASN A 1 206 ? 2.603 -7.335 -10.353 1.00 89.25 206 ASN A CA 1
ATOM 1567 C C . ASN A 1 206 ? 2.063 -5.902 -10.493 1.00 89.25 206 ASN A C 1
ATOM 1569 O O . ASN A 1 206 ? 0.857 -5.690 -10.392 1.00 89.25 206 ASN A O 1
ATOM 1573 N N . CYS A 1 207 ? 2.947 -4.908 -10.619 1.00 93.00 207 CYS A N 1
ATOM 1574 C CA . CYS A 1 207 ? 2.594 -3.495 -10.764 1.00 93.00 207 CYS A CA 1
ATOM 1575 C C . CYS A 1 207 ? 2.778 -3.031 -12.206 1.00 93.00 207 CYS A C 1
ATOM 1577 O O . CYS A 1 207 ? 3.822 -3.296 -12.795 1.00 93.00 207 CYS A O 1
AT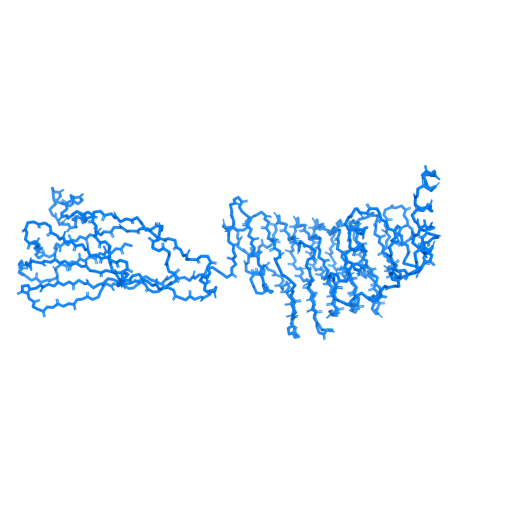OM 1579 N N . THR A 1 208 ? 1.827 -2.252 -12.725 1.00 94.31 208 THR A N 1
ATOM 1580 C CA . THR A 1 208 ? 2.044 -1.436 -13.931 1.00 94.31 208 THR A CA 1
ATOM 1581 C C . THR A 1 208 ? 2.367 -0.005 -13.505 1.00 94.31 208 THR A C 1
ATOM 1583 O O . THR A 1 208 ? 1.514 0.655 -12.918 1.00 94.31 208 THR A O 1
ATOM 1586 N N . ILE A 1 209 ? 3.572 0.501 -13.763 1.00 97.69 209 ILE A N 1
ATOM 1587 C CA . ILE A 1 209 ? 4.030 1.828 -13.321 1.00 97.69 209 ILE A CA 1
ATOM 1588 C C . ILE A 1 209 ? 4.343 2.690 -14.538 1.00 97.69 209 ILE A C 1
ATOM 1590 O O . ILE A 1 209 ? 5.245 2.382 -15.318 1.00 97.69 209 ILE A O 1
ATOM 1594 N N . THR A 1 210 ? 3.613 3.793 -14.694 1.00 94.62 210 THR A N 1
ATOM 1595 C CA . THR A 1 210 ? 3.676 4.589 -15.921 1.00 94.62 210 THR A CA 1
ATOM 1596 C C . THR A 1 210 ? 3.517 6.086 -15.688 1.00 94.62 210 THR A C 1
ATOM 1598 O O . THR A 1 210 ? 2.911 6.514 -14.706 1.00 94.62 210 THR A O 1
ATOM 1601 N N . ASN A 1 211 ? 4.028 6.894 -16.622 1.00 95.00 211 ASN A N 1
ATOM 1602 C CA . ASN A 1 211 ? 3.991 8.353 -16.587 1.00 95.00 211 ASN A CA 1
ATOM 1603 C C . ASN A 1 211 ? 4.641 8.956 -15.331 1.00 95.00 211 ASN A C 1
ATOM 1605 O O . ASN A 1 211 ? 4.101 9.887 -14.745 1.00 95.00 211 ASN A O 1
ATOM 1609 N N . PHE A 1 212 ? 5.821 8.498 -14.934 1.00 98.25 212 PHE A N 1
ATOM 1610 C CA . PHE A 1 212 ? 6.667 9.170 -13.941 1.00 98.25 212 PHE A CA 1
ATOM 1611 C C . PHE A 1 212 ? 7.974 9.649 -14.569 1.00 98.25 212 PHE A C 1
ATOM 1613 O O . PHE A 1 212 ? 8.305 9.272 -15.691 1.00 98.25 212 PHE A O 1
ATOM 1620 N N . TRP A 1 213 ? 8.722 10.503 -13.867 1.00 98.12 213 TRP A N 1
ATOM 1621 C CA . TRP A 1 213 ? 10.096 10.785 -14.288 1.00 98.12 213 TRP A CA 1
ATOM 1622 C C . TRP A 1 213 ? 10.993 9.573 -14.007 1.00 98.12 213 TRP A C 1
ATOM 1624 O O . TRP A 1 213 ? 11.735 9.157 -14.886 1.00 98.12 213 TRP A O 1
ATOM 1634 N N . TYR A 1 214 ? 10.825 8.937 -12.848 1.00 98.62 214 TYR A N 1
ATOM 1635 C CA . TYR A 1 214 ? 11.361 7.607 -12.560 1.00 98.62 214 TYR A CA 1
ATOM 1636 C C . TYR A 1 214 ? 10.207 6.656 -12.240 1.00 98.62 214 TYR A C 1
ATOM 1638 O O . TYR A 1 214 ? 9.409 6.951 -11.349 1.00 98.62 214 TYR A O 1
ATOM 1646 N N . GLY A 1 215 ? 10.111 5.511 -12.912 1.00 98.56 215 GLY A N 1
ATOM 1647 C CA . GLY A 1 215 ? 9.140 4.480 -12.542 1.00 98.56 215 GLY A CA 1
ATOM 1648 C C . GLY A 1 215 ? 9.415 3.976 -11.123 1.00 98.56 215 GLY A C 1
ATOM 1649 O O . GLY A 1 215 ? 8.591 4.136 -10.218 1.00 98.56 215 GLY A O 1
ATOM 1650 N N . ILE A 1 216 ? 10.621 3.453 -10.910 1.00 98.81 216 ILE A N 1
ATOM 1651 C CA . ILE A 1 216 ? 11.134 3.019 -9.608 1.00 98.81 216 ILE A CA 1
ATOM 1652 C C . ILE A 1 216 ? 12.493 3.675 -9.359 1.00 98.81 216 ILE A C 1
ATOM 1654 O O . ILE A 1 216 ? 13.365 3.638 -10.221 1.00 98.81 216 ILE A O 1
ATOM 1658 N N . TYR A 1 217 ? 12.681 4.246 -8.169 1.00 98.81 217 TYR A N 1
ATOM 1659 C CA . TYR A 1 217 ? 13.951 4.819 -7.722 1.00 98.81 217 TYR A CA 1
ATOM 1660 C C . TYR A 1 217 ? 14.394 4.183 -6.406 1.00 98.81 217 TYR A C 1
ATOM 1662 O O . TYR A 1 217 ? 13.660 4.211 -5.411 1.00 98.81 217 TYR A O 1
ATOM 1670 N N . LEU A 1 218 ? 15.624 3.673 -6.385 1.00 98.56 218 LEU A N 1
ATOM 1671 C CA . LEU A 1 218 ? 16.282 3.102 -5.212 1.00 98.56 218 LEU A CA 1
ATOM 1672 C C . LEU A 1 218 ? 17.489 3.940 -4.796 1.00 98.56 218 LEU A C 1
ATOM 1674 O O . LEU A 1 218 ? 18.366 4.218 -5.605 1.00 98.56 218 LEU A O 1
ATOM 1678 N N . GLU A 1 219 ? 17.562 4.276 -3.511 1.00 98.50 219 GLU A N 1
ATOM 1679 C CA . GLU A 1 219 ? 18.697 4.965 -2.900 1.00 98.50 219 GLU A CA 1
ATOM 1680 C C . GLU A 1 219 ? 19.166 4.199 -1.658 1.00 98.50 219 GLU A C 1
ATOM 1682 O O . GLU A 1 219 ? 18.370 3.969 -0.737 1.00 98.50 219 GLU A O 1
ATOM 1687 N N . ASN A 1 220 ? 20.448 3.835 -1.582 1.00 98.25 220 ASN A N 1
ATOM 1688 C CA . ASN A 1 220 ? 21.042 3.200 -0.395 1.00 98.25 220 ASN A CA 1
ATOM 1689 C C . ASN A 1 220 ? 20.219 2.005 0.143 1.00 98.25 220 ASN A C 1
ATOM 1691 O O . ASN A 1 220 ? 20.029 1.848 1.350 1.00 98.25 220 ASN A O 1
ATOM 1695 N N . SER A 1 221 ? 19.641 1.205 -0.751 1.00 98.31 221 SER A N 1
ATOM 1696 C CA . SER A 1 221 ? 18.663 0.158 -0.438 1.00 98.31 221 SER A CA 1
ATOM 1697 C C . SER A 1 221 ? 19.203 -1.218 -0.830 1.00 98.31 221 SER A C 1
ATOM 1699 O O . SER A 1 221 ? 19.989 -1.334 -1.763 1.00 98.31 221 SER A O 1
ATOM 1701 N N . SER A 1 222 ? 18.824 -2.284 -0.124 1.00 98.12 222 SER A N 1
ATOM 1702 C CA . SER A 1 222 ? 19.474 -3.593 -0.301 1.00 98.12 222 SER A CA 1
ATOM 1703 C C . SER A 1 222 ? 18.513 -4.775 -0.289 1.00 98.12 222 SER A C 1
ATOM 1705 O O . SER A 1 222 ? 17.511 -4.785 0.419 1.00 98.12 222 SER A O 1
ATOM 1707 N N . ASN A 1 223 ? 18.837 -5.813 -1.059 1.00 97.25 223 ASN A N 1
ATOM 1708 C CA . ASN A 1 223 ? 18.093 -7.076 -1.110 1.00 97.25 223 ASN A CA 1
ATOM 1709 C C . ASN A 1 223 ? 16.594 -6.911 -1.430 1.00 97.25 223 ASN A C 1
ATOM 1711 O O . ASN A 1 223 ? 15.767 -7.702 -0.973 1.00 97.25 223 ASN A O 1
ATOM 1715 N N . ASN A 1 224 ? 16.211 -5.877 -2.181 1.00 98.50 224 ASN A N 1
ATOM 1716 C CA . ASN A 1 224 ? 14.830 -5.738 -2.640 1.00 98.50 224 ASN A CA 1
ATOM 1717 C C . ASN A 1 224 ? 14.621 -6.591 -3.896 1.00 98.50 224 ASN A C 1
ATOM 1719 O O . ASN A 1 224 ? 15.526 -6.740 -4.709 1.00 98.50 224 ASN A O 1
ATOM 1723 N N . THR A 1 225 ? 13.436 -7.176 -4.045 1.00 98.75 225 THR A N 1
ATOM 1724 C CA . THR A 1 225 ? 13.060 -8.002 -5.195 1.00 98.75 225 THR A CA 1
ATOM 1725 C C . THR A 1 225 ? 11.996 -7.291 -6.020 1.00 98.75 225 THR A C 1
ATOM 1727 O O . THR A 1 225 ? 10.929 -6.972 -5.498 1.00 98.75 225 THR A O 1
ATOM 1730 N N . PHE A 1 226 ? 12.251 -7.106 -7.311 1.00 98.56 226 PHE A N 1
ATOM 1731 C CA . PHE A 1 226 ? 11.281 -6.603 -8.283 1.00 98.56 226 PHE A CA 1
ATOM 1732 C C . PHE A 1 226 ? 10.911 -7.734 -9.227 1.00 98.56 226 PHE A C 1
ATOM 1734 O O . PHE A 1 226 ? 11.793 -8.304 -9.875 1.00 98.56 226 PHE A O 1
ATOM 1741 N N . LYS A 1 227 ? 9.629 -8.106 -9.275 1.00 92.06 227 LYS A N 1
ATOM 1742 C CA . LYS A 1 227 ? 9.188 -9.259 -10.063 1.00 92.06 227 LYS A CA 1
ATOM 1743 C C . LYS A 1 227 ? 7.856 -9.054 -10.768 1.00 92.06 227 LYS A C 1
ATOM 1745 O O . LYS A 1 227 ? 6.874 -8.750 -10.101 1.00 92.06 227 LYS A O 1
ATOM 1750 N N . GLY A 1 228 ? 7.788 -9.353 -12.064 1.00 81.12 228 GLY A N 1
ATOM 1751 C CA . GLY A 1 228 ? 6.517 -9.337 -12.797 1.00 81.12 228 GLY A CA 1
ATOM 1752 C C . GLY A 1 228 ? 5.898 -7.945 -12.877 1.00 81.12 228 GLY A C 1
ATOM 1753 O O . GLY A 1 228 ? 4.683 -7.825 -12.796 1.00 81.12 228 GLY A O 1
ATOM 1754 N N . ASN A 1 229 ? 6.714 -6.890 -12.914 1.00 89.06 229 ASN A N 1
ATOM 1755 C CA . ASN A 1 229 ? 6.225 -5.523 -13.072 1.00 89.06 229 ASN A CA 1
ATOM 1756 C C . ASN A 1 229 ? 6.325 -5.088 -14.539 1.00 89.06 229 ASN A C 1
ATOM 1758 O O . ASN A 1 229 ? 7.285 -5.449 -15.218 1.00 89.06 229 ASN A O 1
ATOM 1762 N N . ASP A 1 230 ? 5.369 -4.274 -14.981 1.00 91.56 230 ASP A N 1
ATOM 1763 C CA . ASP A 1 230 ? 5.402 -3.516 -16.236 1.00 91.56 230 ASP A CA 1
ATOM 1764 C C . ASP A 1 230 ? 5.754 -2.063 -15.903 1.00 91.56 230 ASP A C 1
ATOM 1766 O O . ASP A 1 230 ? 5.025 -1.383 -15.180 1.00 91.56 230 ASP A O 1
ATOM 1770 N N . ILE A 1 231 ? 6.904 -1.591 -16.369 1.00 95.88 231 ILE A N 1
ATOM 1771 C CA . ILE A 1 231 ? 7.434 -0.265 -16.059 1.00 95.88 231 ILE A CA 1
ATOM 1772 C C . ILE A 1 231 ? 7.733 0.441 -17.377 1.00 95.88 231 ILE A C 1
ATOM 1774 O O . ILE A 1 231 ? 8.825 0.334 -17.937 1.00 95.88 231 ILE A O 1
ATOM 1778 N N . SER A 1 232 ? 6.738 1.170 -17.873 1.00 90.12 232 SER A N 1
ATOM 1779 C CA . SER A 1 232 ? 6.747 1.720 -19.226 1.00 90.12 232 SER A CA 1
ATOM 1780 C C . SER A 1 232 ? 6.241 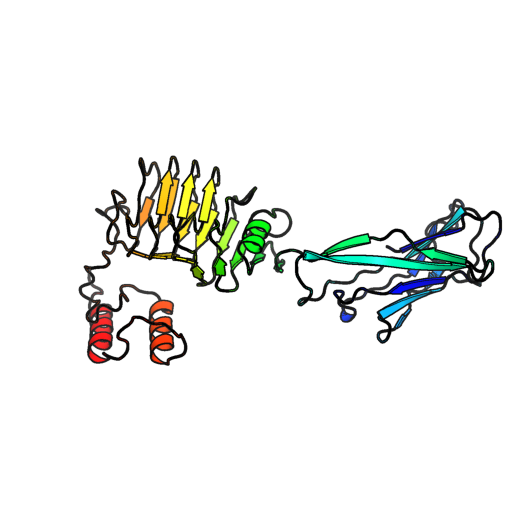3.160 -19.293 1.00 90.12 232 SER A C 1
ATOM 1782 O O . SER A 1 232 ? 5.440 3.618 -18.474 1.00 90.12 232 SER A O 1
ATOM 1784 N N . ASN A 1 233 ? 6.671 3.898 -20.319 1.00 89.75 233 ASN A N 1
ATOM 1785 C CA . ASN A 1 233 ? 6.332 5.312 -20.534 1.00 89.75 233 ASN A CA 1
ATOM 1786 C C . ASN A 1 233 ? 6.730 6.239 -19.365 1.00 89.75 233 ASN A C 1
ATOM 1788 O O . ASN A 1 233 ? 6.018 7.203 -19.059 1.00 89.75 233 ASN A O 1
ATOM 1792 N N . ASN A 1 234 ? 7.856 5.960 -18.709 1.00 97.06 234 ASN A N 1
ATOM 1793 C CA . ASN A 1 234 ? 8.471 6.865 -17.738 1.00 97.06 234 ASN A CA 1
ATOM 1794 C C . ASN A 1 234 ? 9.638 7.636 -18.379 1.00 97.06 234 ASN A C 1
ATOM 1796 O O . ASN A 1 234 ? 9.970 7.435 -19.549 1.00 97.06 234 ASN A O 1
ATOM 1800 N N . GLY A 1 235 ? 10.255 8.553 -17.632 1.00 97.88 235 GLY A N 1
ATOM 1801 C CA . GLY A 1 235 ? 11.567 9.096 -17.982 1.00 97.88 235 GLY A CA 1
ATOM 1802 C C . GLY A 1 235 ? 12.590 7.966 -17.993 1.00 97.88 235 GLY A C 1
ATOM 1803 O O . GLY A 1 235 ? 13.041 7.555 -19.057 1.00 97.88 235 GLY A O 1
ATOM 1804 N N . ILE A 1 236 ? 12.851 7.428 -16.808 1.00 98.62 236 ILE A N 1
ATOM 1805 C CA . ILE A 1 236 ? 13.664 6.240 -16.560 1.00 98.62 236 ILE A CA 1
ATOM 1806 C C . ILE A 1 236 ? 12.769 5.157 -15.951 1.00 98.62 236 ILE A C 1
ATOM 1808 O O . ILE A 1 236 ? 11.932 5.466 -15.096 1.00 98.62 236 ILE A O 1
ATOM 1812 N N . GLY A 1 237 ? 12.919 3.903 -16.378 1.00 98.56 237 GLY A N 1
ATOM 1813 C CA . GLY A 1 237 ? 12.142 2.784 -15.843 1.00 98.56 237 GLY A CA 1
ATOM 1814 C C . GLY A 1 237 ? 12.523 2.459 -14.396 1.00 98.56 237 GLY A C 1
ATOM 1815 O O . GLY A 1 237 ? 11.785 2.791 -13.462 1.00 98.56 237 GLY A O 1
ATOM 1816 N N . ILE A 1 238 ? 13.689 1.842 -14.204 1.00 98.75 238 ILE A N 1
ATOM 1817 C CA . ILE A 1 238 ? 14.284 1.532 -12.900 1.00 98.75 238 ILE A CA 1
ATOM 1818 C C . ILE A 1 238 ? 15.621 2.261 -12.772 1.00 98.75 238 ILE A C 1
ATOM 1820 O O . ILE A 1 238 ? 16.562 1.978 -13.506 1.00 98.75 238 ILE A O 1
ATOM 1824 N N . TYR A 1 239 ? 15.711 3.150 -11.785 1.00 98.69 239 TYR A N 1
ATOM 1825 C CA . TYR A 1 239 ? 16.950 3.818 -11.404 1.00 98.69 239 TYR A CA 1
ATOM 1826 C C . TYR A 1 239 ? 17.467 3.292 -10.063 1.00 98.69 239 TYR A C 1
ATOM 1828 O O . TYR A 1 239 ? 16.720 3.242 -9.076 1.00 98.69 239 TYR A O 1
ATOM 1836 N N . SER A 1 240 ? 18.747 2.924 -10.012 1.00 98.00 240 SER A N 1
ATOM 1837 C CA . SER A 1 240 ? 19.401 2.392 -8.814 1.00 98.00 240 SER A CA 1
ATOM 1838 C C . SER A 1 240 ? 20.625 3.219 -8.435 1.00 98.00 240 SER A C 1
ATOM 1840 O O . SER A 1 240 ? 21.521 3.428 -9.237 1.00 98.00 240 SER A O 1
ATOM 1842 N N . GLU A 1 241 ? 20.697 3.668 -7.183 1.00 97.88 241 GLU A N 1
ATOM 1843 C CA . GLU A 1 241 ? 21.843 4.405 -6.653 1.00 97.88 241 GLU A CA 1
ATOM 1844 C C . GLU A 1 241 ? 22.287 3.811 -5.316 1.00 97.88 241 GLU A C 1
ATOM 1846 O O . GLU A 1 241 ? 21.501 3.714 -4.364 1.00 97.88 241 GLU A O 1
ATOM 1851 N N . ASN A 1 242 ? 23.562 3.419 -5.228 1.00 97.38 242 ASN A N 1
ATOM 1852 C CA . ASN A 1 242 ? 24.151 2.815 -4.028 1.00 97.38 242 ASN A CA 1
ATOM 1853 C C . ASN A 1 242 ? 23.317 1.644 -3.472 1.00 97.38 242 ASN A C 1
ATOM 1855 O O . ASN A 1 242 ? 23.177 1.484 -2.259 1.00 97.38 242 ASN A O 1
ATOM 1859 N N . SER A 1 243 ? 22.692 0.866 -4.360 1.00 98.12 243 SER A N 1
ATOM 1860 C CA . SER A 1 243 ? 21.682 -0.129 -4.000 1.00 98.12 243 SER A CA 1
ATOM 1861 C C . SER A 1 243 ? 21.955 -1.500 -4.620 1.00 98.12 243 SER A C 1
ATOM 1863 O O . SER A 1 243 ? 22.590 -1.600 -5.666 1.00 98.12 243 SER A O 1
ATOM 1865 N N . SER A 1 244 ? 21.457 -2.560 -3.976 1.00 97.75 244 SER A N 1
ATOM 1866 C CA . SER A 1 244 ? 21.466 -3.931 -4.505 1.00 97.75 244 SER A CA 1
ATOM 1867 C C . SER A 1 244 ? 20.057 -4.521 -4.545 1.00 97.75 244 SER A C 1
ATOM 1869 O O . SER A 1 244 ? 19.311 -4.441 -3.564 1.00 97.75 244 SER A O 1
ATOM 1871 N N . SER A 1 245 ? 19.676 -5.119 -5.674 1.00 98.12 245 SER A N 1
ATOM 1872 C CA . SER A 1 245 ? 18.344 -5.709 -5.868 1.00 98.12 245 SER A CA 1
ATOM 1873 C C . SER A 1 245 ? 18.375 -6.990 -6.704 1.00 98.12 245 SER A C 1
ATOM 1875 O O . SER A 1 245 ? 19.311 -7.236 -7.456 1.00 98.12 245 SER A O 1
ATOM 1877 N N . ILE A 1 246 ? 17.324 -7.799 -6.581 1.00 98.50 246 ILE A N 1
ATOM 1878 C CA . ILE A 1 246 ? 17.037 -8.931 -7.463 1.00 98.50 246 ILE A CA 1
ATOM 1879 C C . ILE A 1 246 ? 15.901 -8.509 -8.395 1.00 98.50 246 ILE A C 1
ATOM 1881 O O . ILE A 1 246 ? 14.774 -8.299 -7.943 1.00 98.50 246 ILE A O 1
ATOM 1885 N N . ILE A 1 247 ? 16.176 -8.375 -9.686 1.00 98.19 247 ILE A N 1
ATOM 1886 C CA . ILE A 1 247 ? 15.213 -7.878 -10.674 1.00 98.19 247 ILE A CA 1
ATOM 1887 C C . ILE A 1 247 ? 14.914 -9.015 -11.647 1.00 98.19 247 ILE A C 1
ATOM 1889 O O . ILE A 1 247 ? 15.738 -9.332 -12.488 1.00 98.19 247 ILE A O 1
ATOM 1893 N N . ASN A 1 248 ? 13.754 -9.661 -11.531 1.00 89.50 248 ASN A N 1
ATOM 1894 C CA . ASN A 1 248 ? 13.431 -10.848 -12.326 1.00 89.50 248 ASN A CA 1
ATOM 1895 C C . ASN A 1 248 ? 12.103 -10.718 -13.057 1.00 89.50 248 ASN A C 1
ATOM 1897 O O . ASN A 1 248 ? 11.091 -10.422 -12.426 1.00 89.50 248 ASN A O 1
ATOM 1901 N N . SER A 1 249 ? 12.054 -11.103 -14.330 1.00 89.31 249 SER A N 1
ATOM 1902 C CA . SER A 1 249 ? 10.782 -11.213 -15.062 1.00 89.31 249 SER A CA 1
ATOM 1903 C C . SER A 1 249 ? 9.991 -9.900 -15.092 1.00 89.31 249 SER A C 1
ATOM 1905 O O . SER A 1 249 ? 8.783 -9.915 -14.879 1.00 89.31 249 SER A O 1
ATOM 1907 N N . ASN A 1 250 ? 10.665 -8.762 -15.267 1.00 86.00 250 ASN A N 1
ATOM 1908 C CA . ASN A 1 250 ? 10.019 -7.460 -15.437 1.00 86.00 250 ASN A CA 1
ATOM 1909 C C . ASN A 1 250 ? 10.035 -7.044 -16.909 1.00 86.00 250 ASN A C 1
ATOM 1911 O O . ASN A 1 250 ? 10.963 -7.369 -17.651 1.00 86.00 250 ASN A O 1
ATOM 1915 N N . PHE A 1 251 ? 9.014 -6.295 -17.303 1.00 86.50 251 PHE A N 1
ATOM 1916 C CA . PHE A 1 251 ? 8.888 -5.677 -18.611 1.00 86.50 251 PHE A CA 1
ATOM 1917 C C . PHE A 1 251 ? 9.172 -4.184 -18.457 1.00 86.50 251 PHE A C 1
ATOM 1919 O O . PHE A 1 251 ? 8.355 -3.446 -17.911 1.00 86.50 251 PHE A O 1
ATOM 1926 N N . VAL A 1 252 ? 10.364 -3.745 -18.852 1.00 94.19 252 VAL A N 1
ATOM 1927 C CA . VAL A 1 252 ? 10.838 -2.373 -18.651 1.00 94.19 252 VAL A CA 1
ATOM 1928 C C . VAL A 1 252 ? 11.217 -1.828 -20.016 1.00 94.19 252 VAL A C 1
ATOM 1930 O O . VAL A 1 252 ? 12.332 -2.042 -20.462 1.00 94.19 252 VAL A O 1
ATOM 1933 N N . VAL A 1 253 ? 10.257 -1.223 -20.713 1.00 86.25 253 VAL A N 1
ATOM 1934 C CA . VAL A 1 253 ? 10.419 -0.778 -22.110 1.00 86.25 253 VAL A CA 1
ATOM 1935 C C . VAL A 1 253 ? 9.735 0.561 -22.341 1.00 86.25 253 VAL A C 1
ATOM 1937 O O . VAL A 1 253 ? 8.800 0.945 -21.625 1.00 86.25 253 VAL A O 1
ATOM 1940 N N . GLY A 1 254 ? 10.129 1.251 -23.410 1.00 84.81 254 GLY A N 1
ATOM 1941 C CA . GLY A 1 254 ? 9.449 2.475 -23.840 1.00 84.81 254 GLY A CA 1
ATOM 1942 C C . GLY A 1 254 ? 9.572 3.617 -22.826 1.00 84.81 254 GLY A C 1
ATOM 1943 O O . GLY A 1 254 ? 8.714 4.507 -22.778 1.00 84.81 254 GLY A O 1
ATOM 1944 N N . ASN A 1 255 ? 10.613 3.587 -21.991 1.00 93.75 255 ASN A N 1
ATOM 1945 C CA . ASN A 1 255 ? 11.001 4.699 -21.135 1.00 93.75 255 ASN A CA 1
ATOM 1946 C C . ASN A 1 255 ? 11.867 5.678 -21.945 1.00 93.75 255 ASN A C 1
ATOM 1948 O O . ASN A 1 255 ? 12.695 5.292 -22.763 1.00 93.75 255 ASN A O 1
ATOM 1952 N N . SER A 1 256 ? 11.619 6.978 -21.789 1.00 95.19 256 SER A N 1
ATOM 1953 C CA . SER A 1 256 ? 12.101 7.993 -22.740 1.00 95.19 256 SER A CA 1
ATOM 1954 C C . SER A 1 256 ? 13.589 8.346 -22.635 1.00 95.19 256 SER A C 1
ATOM 1956 O O . SER A 1 256 ? 14.111 8.987 -23.547 1.00 95.19 256 SER A O 1
ATOM 1958 N N . ILE A 1 257 ? 14.251 7.973 -21.539 1.00 96.69 257 ILE A N 1
ATOM 1959 C CA . ILE A 1 257 ? 15.684 8.184 -21.295 1.00 96.69 257 ILE A CA 1
ATOM 1960 C C . ILE A 1 257 ? 16.396 6.834 -21.303 1.00 96.69 257 ILE A C 1
ATOM 1962 O O . ILE A 1 257 ? 17.278 6.633 -22.132 1.00 96.69 257 ILE A O 1
ATOM 1966 N N . SER A 1 258 ? 15.979 5.918 -20.429 1.00 97.50 258 SER A N 1
ATOM 1967 C CA . SER A 1 258 ? 16.508 4.556 -20.313 1.00 97.50 258 SER A CA 1
ATOM 1968 C C . SER A 1 258 ? 15.522 3.652 -19.576 1.00 97.50 258 SER A C 1
ATOM 1970 O O . SER A 1 258 ? 14.686 4.118 -18.797 1.00 97.50 258 SER A O 1
ATOM 1972 N N . ASP A 1 259 ? 15.588 2.351 -19.829 1.00 97.62 259 ASP A N 1
ATOM 1973 C CA . ASP A 1 259 ? 14.764 1.377 -19.114 1.00 97.62 259 ASP A CA 1
ATOM 1974 C C . ASP A 1 259 ? 15.358 1.070 -17.749 1.00 97.62 259 ASP A C 1
ATOM 1976 O O . ASP A 1 259 ? 14.665 1.100 -16.733 1.00 97.62 259 ASP A O 1
ATOM 1980 N N . PHE A 1 260 ? 16.663 0.860 -17.729 1.00 98.31 260 PHE A N 1
ATOM 1981 C CA . PHE A 1 260 ? 17.461 0.685 -16.532 1.00 98.31 260 PHE A CA 1
ATOM 1982 C C . PHE A 1 260 ? 18.541 1.759 -16.514 1.00 98.31 260 PHE A C 1
ATOM 1984 O O . PHE A 1 260 ? 19.025 2.129 -17.571 1.00 98.31 260 PHE A O 1
ATOM 1991 N N . ASP A 1 261 ? 18.898 2.276 -15.341 1.00 98.06 261 ASP A N 1
ATOM 1992 C CA . ASP A 1 261 ? 20.018 3.211 -15.176 1.00 98.06 261 ASP A CA 1
ATOM 1993 C C . ASP A 1 261 ? 20.596 3.081 -13.762 1.00 98.06 261 ASP A C 1
ATOM 1995 O O . ASP A 1 261 ? 19.870 2.957 -12.766 1.00 98.06 261 ASP A O 1
ATOM 1999 N N . SER A 1 262 ? 21.921 3.068 -13.684 1.00 97.12 262 SER A N 1
ATOM 2000 C CA . SER A 1 262 ? 22.663 3.069 -12.434 1.00 97.12 262 SER A CA 1
ATOM 2001 C C . SER A 1 262 ? 24.106 3.528 -12.658 1.00 97.12 262 SER A C 1
ATOM 2003 O O . SER A 1 262 ? 24.773 3.034 -13.569 1.00 97.12 262 SER A O 1
ATOM 2005 N N . PRO A 1 263 ? 24.666 4.372 -11.772 1.00 95.56 263 PRO A N 1
ATOM 2006 C CA . PRO A 1 263 ? 26.107 4.616 -11.735 1.00 95.56 263 PRO A CA 1
ATOM 2007 C C . PRO A 1 263 ? 26.942 3.361 -11.410 1.00 95.56 263 PRO A C 1
ATOM 2009 O O . PRO A 1 263 ? 28.081 3.250 -11.861 1.00 95.56 263 PRO A O 1
ATOM 2012 N N . ASP A 1 264 ? 26.403 2.452 -10.589 1.00 92.81 264 ASP A N 1
ATOM 2013 C CA . ASP A 1 264 ? 26.989 1.153 -10.225 1.00 92.81 264 ASP A CA 1
ATOM 2014 C C . ASP A 1 264 ? 25.868 0.215 -9.746 1.00 92.81 264 ASP A C 1
ATOM 2016 O O . ASP A 1 264 ? 25.168 0.491 -8.769 1.00 92.81 264 ASP A O 1
ATOM 2020 N N . TRP A 1 265 ? 25.667 -0.908 -10.437 1.00 94.38 265 TRP A N 1
ATOM 2021 C CA . TRP A 1 265 ? 24.655 -1.907 -10.075 1.00 94.38 265 TRP A CA 1
ATOM 2022 C C . TRP A 1 265 ? 24.992 -2.685 -8.797 1.00 94.38 265 TRP A C 1
ATOM 2024 O O . TRP A 1 265 ? 24.125 -3.378 -8.256 1.00 94.38 265 TRP A O 1
ATOM 2034 N N . HIS A 1 266 ? 26.215 -2.552 -8.276 1.00 94.00 266 HIS A N 1
ATOM 2035 C CA . HIS A 1 266 ? 26.705 -3.254 -7.096 1.00 94.00 266 HIS A CA 1
ATOM 2036 C C . HIS A 1 266 ? 26.408 -4.762 -7.167 1.00 94.00 266 HIS A C 1
ATOM 2038 O O . HIS A 1 266 ? 26.680 -5.413 -8.168 1.00 94.00 266 HIS A O 1
ATOM 2044 N N . GLY A 1 267 ? 25.869 -5.349 -6.096 1.00 94.69 267 GLY A N 1
ATOM 2045 C CA . GLY A 1 267 ? 25.463 -6.754 -6.058 1.00 94.69 267 GLY A CA 1
ATOM 2046 C C . GLY A 1 267 ? 24.073 -7.015 -6.640 1.00 94.69 267 GLY A C 1
ATOM 2047 O O . GLY A 1 267 ? 23.442 -7.986 -6.223 1.00 94.69 267 GLY A O 1
ATOM 2048 N N . SER A 1 268 ? 23.545 -6.130 -7.492 1.00 97.62 268 SER A N 1
ATOM 2049 C CA . SER A 1 268 ? 22.275 -6.391 -8.169 1.00 97.62 268 SER A CA 1
ATOM 2050 C C . SER A 1 268 ? 22.430 -7.519 -9.186 1.00 97.62 268 SER A C 1
ATOM 2052 O O . SER A 1 268 ? 23.496 -7.704 -9.763 1.00 97.62 268 SER A O 1
ATOM 2054 N N . SER A 1 269 ? 21.367 -8.294 -9.362 1.00 98.06 269 SER A N 1
ATOM 2055 C CA . SER A 1 269 ? 21.313 -9.434 -10.286 1.00 98.06 269 SER A CA 1
ATOM 2056 C C . SER A 1 269 ? 19.894 -9.608 -10.799 1.00 98.06 269 SER A C 1
ATOM 2058 O O . SER A 1 269 ? 18.936 -9.094 -10.203 1.00 98.06 269 SER A O 1
ATOM 2060 N N . GLY A 1 270 ? 19.738 -10.336 -11.895 1.00 96.56 270 GLY A N 1
ATOM 2061 C CA . GLY A 1 270 ? 18.420 -10.529 -12.469 1.00 96.56 270 GLY A CA 1
ATOM 2062 C C . GLY A 1 270 ? 18.387 -11.431 -13.681 1.00 96.56 270 GLY A C 1
ATOM 2063 O O . GLY A 1 270 ? 19.391 -11.623 -14.348 1.00 96.56 270 GLY A O 1
ATOM 2064 N N . ILE A 1 271 ? 17.222 -12.004 -13.963 1.00 90.19 271 ILE A N 1
ATOM 2065 C CA . ILE A 1 271 ? 16.990 -12.860 -15.127 1.00 90.19 271 ILE A CA 1
ATOM 2066 C C . ILE A 1 271 ? 15.603 -12.629 -15.719 1.00 90.19 271 ILE A C 1
ATOM 2068 O O . ILE A 1 271 ? 14.650 -12.256 -15.026 1.00 90.19 271 ILE A O 1
ATOM 2072 N N . ASN A 1 272 ? 15.456 -12.993 -16.990 1.00 86.12 272 ASN A N 1
ATOM 2073 C CA . ASN A 1 272 ? 14.194 -12.985 -17.721 1.00 86.12 272 ASN A CA 1
ATOM 2074 C C . ASN A 1 272 ? 13.534 -11.600 -17.808 1.00 86.12 272 ASN A C 1
ATOM 2076 O O . ASN A 1 272 ? 12.313 -11.532 -17.923 1.00 86.12 272 ASN A O 1
ATOM 2080 N N . ASN A 1 273 ? 14.291 -10.506 -17.728 1.00 86.88 273 ASN A N 1
ATOM 2081 C CA . ASN A 1 273 ? 13.737 -9.178 -17.967 1.00 86.88 273 ASN A CA 1
ATOM 2082 C C . ASN A 1 273 ? 13.628 -8.897 -19.471 1.00 86.88 273 ASN A C 1
ATOM 2084 O O . ASN A 1 273 ? 14.321 -9.510 -20.286 1.00 86.88 273 ASN A O 1
ATOM 2088 N N . THR A 1 274 ? 12.744 -7.966 -19.824 1.00 86.75 274 THR A N 1
ATOM 2089 C CA . THR A 1 274 ? 12.594 -7.431 -21.183 1.00 86.75 274 THR A CA 1
ATOM 2090 C C . THR A 1 274 ? 12.909 -5.943 -21.166 1.00 86.75 274 THR A C 1
ATOM 2092 O O . THR A 1 274 ? 12.312 -5.229 -20.359 1.00 86.75 274 THR A O 1
ATOM 2095 N N . CYS A 1 275 ? 13.815 -5.484 -22.030 1.00 90.19 275 CYS A N 1
ATOM 2096 C CA . CYS A 1 275 ? 14.099 -4.059 -22.224 1.00 90.19 275 CYS A CA 1
ATOM 2097 C C . CYS A 1 275 ? 14.606 -3.742 -23.633 1.00 90.19 275 CYS A C 1
ATOM 2099 O O . CYS A 1 275 ? 15.039 -4.642 -24.351 1.00 90.19 275 CYS A O 1
ATOM 2101 N N . ASP A 1 276 ? 14.555 -2.472 -24.038 1.00 86.25 276 ASP A N 1
ATOM 2102 C CA . ASP A 1 276 ? 15.136 -1.979 -25.292 1.00 86.25 276 ASP A CA 1
ATOM 2103 C C . ASP A 1 276 ? 16.238 -0.930 -25.119 1.00 86.25 276 ASP A C 1
ATOM 2105 O O . ASP A 1 276 ? 16.960 -0.628 -26.072 1.00 86.25 276 ASP A O 1
ATOM 2109 N N . ASN A 1 277 ? 16.428 -0.430 -23.901 1.00 92.56 277 ASN A N 1
ATOM 2110 C CA . ASN A 1 277 ? 17.503 0.479 -23.538 1.00 92.56 277 ASN A CA 1
ATOM 2111 C C . ASN A 1 277 ? 18.010 0.196 -22.114 1.00 92.56 277 ASN A C 1
ATOM 2113 O O . ASN A 1 277 ? 17.656 0.892 -21.160 1.00 92.56 277 ASN A O 1
ATOM 2117 N N . SER A 1 278 ? 18.833 -0.845 -21.967 1.00 92.56 278 SER A N 1
ATOM 2118 C CA . SER A 1 278 ? 19.296 -1.332 -20.661 1.00 92.56 278 SER A CA 1
ATOM 2119 C C . SER A 1 278 ? 20.321 -0.433 -19.954 1.00 92.56 278 SER A C 1
ATOM 2121 O O . SER A 1 278 ? 20.582 -0.660 -18.781 1.00 92.56 278 SER A O 1
ATOM 2123 N N . ASP A 1 279 ? 20.932 0.534 -20.648 1.00 91.44 279 ASP A N 1
ATOM 2124 C CA . ASP A 1 279 ? 21.960 1.464 -20.131 1.00 91.44 279 ASP A CA 1
ATOM 2125 C C . ASP A 1 279 ? 22.966 0.829 -19.141 1.00 91.44 279 ASP A C 1
ATOM 2127 O O . ASP A 1 279 ? 23.196 1.294 -18.024 1.00 91.44 279 ASP A O 1
ATOM 2131 N N . GLY A 1 280 ? 23.553 -0.304 -19.540 1.00 91.56 280 GLY A N 1
ATOM 2132 C CA . GLY A 1 280 ? 24.553 -1.024 -18.742 1.00 91.56 280 GLY A CA 1
ATOM 2133 C C . GLY A 1 280 ? 23.990 -1.991 -17.695 1.00 91.56 280 GLY A C 1
ATOM 2134 O O . GLY A 1 280 ? 24.768 -2.573 -16.941 1.00 91.56 280 GLY A O 1
ATOM 2135 N N . TRP A 1 281 ? 22.670 -2.181 -17.628 1.00 96.69 281 TRP A N 1
ATOM 2136 C CA . TRP A 1 281 ? 22.071 -3.357 -16.996 1.00 96.69 281 TRP A CA 1
ATOM 2137 C C . TRP A 1 281 ? 22.269 -4.596 -17.865 1.00 96.69 281 TRP A C 1
ATOM 2139 O O . TRP A 1 281 ? 21.972 -4.567 -19.063 1.00 96.69 281 TRP A O 1
ATOM 2149 N N . ASP A 1 282 ? 22.666 -5.687 -17.215 1.00 96.19 282 ASP A N 1
ATOM 2150 C CA . ASP A 1 282 ? 22.836 -7.008 -17.801 1.00 96.19 282 ASP A CA 1
ATOM 2151 C C . ASP A 1 282 ? 22.085 -8.034 -16.942 1.00 96.19 282 ASP A C 1
ATOM 2153 O O . ASP A 1 282 ? 22.332 -8.150 -15.738 1.00 96.19 282 ASP A O 1
ATOM 2157 N N . ASP A 1 283 ? 21.184 -8.803 -17.555 1.00 95.69 283 ASP A N 1
ATOM 2158 C CA . ASP A 1 283 ? 20.676 -10.018 -16.920 1.00 95.69 283 ASP A CA 1
ATOM 2159 C C . ASP A 1 283 ? 21.821 -11.036 -16.761 1.00 95.69 283 ASP A C 1
ATOM 2161 O O . ASP A 1 283 ? 22.745 -11.101 -17.574 1.00 95.69 283 ASP A O 1
ATOM 2165 N N . ASP A 1 284 ? 21.752 -11.878 -15.731 1.00 94.06 284 ASP A N 1
ATOM 2166 C CA . ASP A 1 284 ? 22.794 -12.838 -15.384 1.00 94.06 284 ASP A CA 1
ATOM 2167 C C . ASP A 1 284 ? 23.142 -13.728 -16.593 1.00 94.06 284 ASP A C 1
ATOM 2169 O O . ASP A 1 284 ? 22.368 -14.583 -17.035 1.00 94.06 284 ASP A O 1
ATOM 2173 N N . GLY A 1 285 ? 24.357 -13.548 -17.117 1.00 92.75 285 GLY A N 1
ATOM 2174 C CA . GLY A 1 285 ? 24.860 -14.300 -18.269 1.00 92.75 285 GLY A CA 1
ATOM 2175 C C . GLY A 1 285 ? 24.402 -13.779 -19.638 1.00 92.75 285 GLY A C 1
ATOM 2176 O O . GLY A 1 285 ? 24.528 -14.510 -20.626 1.00 92.75 285 GLY A O 1
ATOM 2177 N N . LYS A 1 286 ? 23.887 -12.549 -19.715 1.00 90.38 286 LYS A N 1
ATOM 2178 C CA . LYS A 1 286 ? 23.488 -11.846 -20.940 1.00 90.38 286 LYS A CA 1
ATOM 2179 C C . LYS A 1 286 ? 24.173 -10.479 -21.025 1.00 90.38 286 LYS A C 1
ATOM 2181 O O . LYS A 1 286 ? 24.677 -9.977 -20.034 1.00 90.38 286 LYS A O 1
ATOM 2186 N N . GLU A 1 287 ? 24.233 -9.931 -22.234 1.00 91.12 287 GLU A N 1
ATOM 2187 C CA . GLU A 1 287 ? 24.502 -8.507 -22.464 1.00 91.12 287 GLU A CA 1
ATOM 2188 C C . GLU A 1 287 ? 23.132 -7.857 -22.681 1.00 91.12 287 GLU A C 1
ATOM 2190 O O . GLU A 1 287 ? 22.383 -8.296 -23.559 1.00 91.12 287 GLU A O 1
ATOM 2195 N N . GLY A 1 288 ? 22.771 -6.883 -21.852 1.00 91.75 288 GLY A N 1
ATOM 2196 C CA . GLY A 1 288 ? 21.413 -6.363 -21.767 1.00 91.75 288 GLY A CA 1
ATOM 2197 C C . GLY A 1 288 ? 20.432 -7.316 -21.077 1.00 91.75 288 GLY A C 1
ATOM 2198 O O . GLY A 1 288 ? 20.796 -8.255 -20.365 1.00 91.75 288 GLY A O 1
ATOM 2199 N N . CYS A 1 289 ? 19.143 -7.073 -21.301 1.00 91.44 289 CYS A N 1
ATOM 2200 C CA . CYS A 1 289 ? 18.077 -7.938 -20.805 1.00 91.44 289 CYS A CA 1
ATOM 2201 C C . CYS A 1 289 ? 18.019 -9.282 -21.545 1.00 91.44 289 CYS A C 1
ATOM 2203 O O . CYS A 1 289 ? 18.431 -9.407 -22.698 1.00 91.44 289 CYS A O 1
ATOM 2205 N N . SER A 1 290 ? 17.429 -10.293 -20.899 1.00 85.94 290 SER A N 1
ATOM 2206 C CA . SER A 1 290 ? 17.207 -11.615 -21.505 1.00 85.94 290 SER A CA 1
ATOM 2207 C C . SER A 1 290 ? 16.374 -11.553 -22.786 1.00 85.94 290 SER A C 1
ATOM 2209 O O . SER A 1 290 ? 16.568 -12.385 -23.676 1.00 85.94 290 SER A O 1
ATOM 2211 N N . PHE A 1 291 ? 15.463 -10.582 -22.869 1.00 78.12 291 PHE A N 1
ATOM 2212 C CA . PHE A 1 291 ? 14.611 -10.332 -24.023 1.00 78.12 291 PHE A CA 1
ATOM 2213 C C . PHE A 1 291 ? 14.741 -8.870 -24.465 1.00 78.12 291 PHE A C 1
ATOM 2215 O O . PHE A 1 291 ? 14.766 -7.958 -23.637 1.00 78.12 291 PHE A O 1
ATOM 2222 N N . SER A 1 292 ? 14.799 -8.653 -25.778 1.00 76.12 292 SER A N 1
ATOM 2223 C CA . SER A 1 292 ? 14.740 -7.323 -26.387 1.00 76.12 292 SER A CA 1
ATOM 2224 C C . SER A 1 292 ? 13.324 -7.062 -26.890 1.00 76.12 292 SER A C 1
ATOM 2226 O O . SER A 1 292 ? 12.721 -7.947 -27.498 1.00 76.12 292 SER A O 1
ATOM 2228 N N . TYR A 1 293 ? 12.800 -5.853 -26.669 1.00 66.38 293 TYR A N 1
ATOM 2229 C CA . TYR A 1 293 ? 11.461 -5.462 -27.138 1.00 66.38 293 TYR A CA 1
ATOM 2230 C C . TYR A 1 293 ? 11.311 -5.572 -28.665 1.00 66.38 293 TYR A C 1
ATOM 2232 O O . TYR A 1 293 ? 10.233 -5.882 -29.157 1.00 66.38 293 TYR A O 1
ATOM 2240 N N . TYR A 1 294 ? 12.392 -5.329 -29.417 1.00 62.72 294 TYR A N 1
ATOM 2241 C CA . TYR A 1 294 ? 12.376 -5.346 -30.885 1.00 62.72 294 TYR A CA 1
ATOM 2242 C C . TYR A 1 294 ? 12.802 -6.686 -31.498 1.00 62.72 294 TYR A C 1
ATOM 2244 O O . TYR A 1 294 ? 12.605 -6.882 -32.694 1.00 62.72 294 TYR A O 1
ATOM 2252 N N . ASP A 1 295 ? 13.368 -7.602 -30.706 1.00 53.12 295 ASP A N 1
ATOM 2253 C CA . ASP A 1 295 ? 13.844 -8.907 -31.179 1.00 53.12 295 ASP A CA 1
ATOM 2254 C C . ASP A 1 295 ? 13.072 -10.046 -30.508 1.00 53.12 295 ASP A C 1
ATOM 2256 O O . ASP A 1 295 ? 13.651 -10.902 -29.833 1.00 53.12 295 ASP A O 1
ATOM 2260 N N . ASN A 1 296 ? 11.758 -10.109 -30.742 1.00 57.69 296 ASN A N 1
ATOM 2261 C CA . ASN A 1 296 ? 11.087 -11.398 -30.679 1.00 57.69 296 ASN A CA 1
ATOM 2262 C C . ASN A 1 296 ? 10.754 -11.895 -32.093 1.00 57.69 296 ASN A C 1
ATOM 2264 O O . ASN A 1 296 ? 9.818 -11.397 -32.715 1.00 57.69 296 ASN A O 1
ATOM 2268 N N . PRO A 1 297 ? 11.463 -12.917 -32.615 1.00 55.88 297 PRO A N 1
ATOM 2269 C CA . PRO A 1 297 ? 11.119 -13.533 -33.899 1.00 55.88 297 PRO A CA 1
ATOM 2270 C C . PRO A 1 297 ? 9.716 -14.170 -33.910 1.00 55.88 297 PRO A C 1
ATOM 2272 O O . PRO A 1 297 ? 9.231 -14.551 -34.976 1.00 55.88 297 PRO A O 1
ATOM 2275 N N . CYS A 1 298 ? 9.083 -14.295 -32.740 1.00 57.25 298 CYS A N 1
ATOM 2276 C CA . CYS A 1 298 ? 7.716 -14.747 -32.549 1.00 57.25 298 CYS A CA 1
ATOM 2277 C C . CYS A 1 298 ? 6.737 -13.626 -32.153 1.00 57.25 298 CYS A C 1
ATOM 2279 O O . CYS A 1 298 ? 5.671 -13.992 -31.697 1.00 57.25 298 CYS A O 1
ATOM 2281 N N . ASP A 1 299 ? 7.048 -12.332 -32.302 1.00 62.44 299 ASP A N 1
ATOM 2282 C CA . ASP A 1 299 ? 6.065 -11.228 -32.227 1.00 62.44 299 ASP A CA 1
ATOM 2283 C C . ASP A 1 299 ? 5.838 -10.690 -33.645 1.00 62.44 299 ASP A C 1
ATOM 2285 O O . ASP A 1 299 ? 6.513 -9.788 -34.135 1.00 62.44 299 ASP A O 1
ATOM 2289 N N . LEU A 1 300 ? 4.975 -11.381 -34.384 1.00 61.28 300 LEU A N 1
ATOM 2290 C CA . LEU A 1 300 ? 4.769 -11.180 -35.814 1.00 61.28 300 LEU A CA 1
ATOM 2291 C C . LEU A 1 300 ? 3.800 -10.034 -36.102 1.00 61.28 300 LEU A C 1
ATOM 2293 O O . LEU A 1 300 ? 3.867 -9.441 -37.183 1.00 61.28 300 LEU A O 1
ATOM 2297 N N . ASN A 1 301 ? 2.885 -9.746 -35.179 1.00 60.81 301 ASN A N 1
ATOM 2298 C CA . ASN A 1 301 ? 1.951 -8.632 -35.286 1.00 60.81 301 ASN A CA 1
ATOM 2299 C C . ASN A 1 301 ? 2.436 -7.365 -34.546 1.00 60.81 301 ASN A C 1
ATOM 2301 O O . ASN A 1 301 ? 1.756 -6.335 -34.638 1.00 60.81 301 ASN A O 1
ATOM 2305 N N . ASN A 1 302 ? 3.614 -7.417 -33.905 1.00 56.38 302 ASN A N 1
ATOM 2306 C CA . ASN A 1 302 ? 4.203 -6.357 -33.085 1.00 56.38 302 ASN A CA 1
ATOM 2307 C C . ASN A 1 302 ? 3.238 -5.867 -31.997 1.00 56.38 302 ASN A C 1
ATOM 2309 O O . ASN A 1 302 ? 3.101 -4.657 -31.769 1.00 56.38 302 ASN A O 1
ATOM 2313 N N . ASP A 1 303 ? 2.507 -6.792 -31.378 1.00 57.97 303 ASP A N 1
ATOM 2314 C CA . ASP A 1 303 ? 1.625 -6.489 -30.260 1.00 57.97 303 ASP A CA 1
ATOM 2315 C C . ASP A 1 303 ? 2.330 -6.512 -28.902 1.00 57.97 303 ASP A C 1
ATOM 2317 O O . ASP A 1 303 ? 1.726 -6.110 -27.901 1.00 57.97 303 ASP A O 1
ATOM 2321 N N . GLY A 1 304 ? 3.611 -6.891 -28.878 1.00 53.56 304 GLY A N 1
ATOM 2322 C CA . GLY A 1 304 ? 4.443 -6.929 -27.684 1.00 53.56 304 GLY A CA 1
ATOM 2323 C C . GLY A 1 304 ? 4.230 -8.176 -26.825 1.00 53.56 304 GLY A C 1
ATOM 2324 O O . GLY A 1 304 ? 4.826 -8.267 -25.748 1.00 53.56 304 GLY A O 1
ATOM 2325 N N . ILE A 1 305 ? 3.415 -9.150 -27.258 1.00 56.47 305 ILE A N 1
ATOM 2326 C CA . ILE A 1 305 ? 3.194 -10.407 -26.532 1.00 56.47 305 ILE A CA 1
ATOM 2327 C C . ILE A 1 305 ? 4.364 -11.345 -26.803 1.00 56.47 305 ILE A C 1
ATOM 2329 O O . ILE A 1 305 ? 4.414 -12.066 -27.797 1.00 56.47 305 ILE A O 1
ATOM 2333 N N . THR A 1 306 ? 5.326 -11.354 -25.885 1.00 54.00 306 THR A N 1
ATOM 2334 C CA . THR A 1 306 ? 6.622 -11.980 -26.156 1.00 54.00 306 THR A CA 1
ATOM 2335 C C . THR A 1 306 ? 6.979 -13.185 -25.277 1.00 54.00 306 THR A C 1
ATOM 2337 O O . THR A 1 306 ? 7.865 -13.935 -25.682 1.00 54.00 306 THR A O 1
ATOM 2340 N N . ILE A 1 307 ? 6.295 -13.465 -24.151 1.00 53.88 307 ILE A N 1
ATOM 2341 C CA . ILE A 1 307 ? 6.618 -14.610 -23.262 1.00 53.88 307 ILE A CA 1
ATOM 2342 C C . ILE A 1 307 ? 5.427 -15.182 -22.443 1.00 53.88 307 ILE A C 1
ATOM 2344 O O . ILE A 1 307 ? 4.285 -14.760 -22.548 1.00 53.88 307 ILE A O 1
ATOM 2348 N N . HIS A 1 308 ? 5.718 -16.259 -21.702 1.00 50.75 308 HIS A N 1
ATOM 2349 C CA . HIS A 1 308 ? 4.854 -17.353 -21.247 1.00 50.75 308 HIS A CA 1
ATOM 2350 C C . HIS A 1 308 ? 4.082 -17.100 -19.925 1.00 50.75 308 HIS A C 1
ATOM 2352 O O . HIS A 1 308 ? 4.309 -17.821 -18.949 1.00 50.75 308 HIS A O 1
ATOM 2358 N N . ASP A 1 309 ? 3.108 -16.182 -19.884 1.00 51.09 309 ASP A N 1
ATOM 2359 C CA . ASP A 1 309 ? 2.067 -16.180 -18.836 1.00 51.09 309 ASP A CA 1
ATOM 2360 C C . ASP A 1 309 ? 0.672 -16.461 -19.430 1.00 51.09 309 ASP A C 1
ATOM 2362 O O . ASP A 1 309 ? 0.226 -15.854 -20.402 1.00 51.09 309 ASP A O 1
ATOM 2366 N N . TYR A 1 310 ? -0.067 -17.387 -18.815 1.00 48.47 310 TYR A N 1
ATOM 2367 C CA . TYR A 1 310 ? -1.493 -17.583 -19.096 1.00 48.47 310 TYR A CA 1
ATOM 2368 C C . TYR A 1 310 ? -2.284 -16.277 -18.897 1.00 48.47 310 TYR A C 1
ATOM 2370 O O . TYR A 1 310 ? -3.319 -16.085 -19.537 1.00 48.47 310 TYR A O 1
ATOM 2378 N N . ASN A 1 311 ? -1.785 -15.364 -18.059 1.00 50.97 311 ASN A N 1
ATOM 2379 C CA . ASN A 1 311 ? -2.326 -14.020 -17.896 1.00 50.97 311 ASN A CA 1
ATOM 2380 C C . ASN A 1 311 ? -2.104 -13.119 -19.119 1.00 50.97 311 ASN A C 1
ATOM 2382 O O . ASN A 1 311 ? -3.000 -12.330 -19.410 1.00 50.97 311 ASN A O 1
ATOM 2386 N N . ASP A 1 312 ? -1.017 -13.271 -19.879 1.00 52.34 312 ASP A N 1
ATOM 2387 C CA . ASP A 1 312 ? -0.787 -12.515 -21.121 1.00 52.34 312 ASP A CA 1
ATOM 2388 C C . ASP A 1 312 ? -1.777 -12.969 -22.196 1.00 52.34 312 ASP A C 1
ATOM 2390 O O . ASP A 1 312 ? -2.519 -12.161 -22.755 1.00 52.34 312 ASP A O 1
ATOM 2394 N N . LEU A 1 313 ? -1.938 -14.288 -22.363 1.00 59.12 313 LEU A N 1
ATOM 2395 C CA . LEU A 1 313 ? -2.955 -14.865 -23.250 1.00 59.12 313 LEU A CA 1
ATOM 2396 C C . LEU A 1 313 ? -4.383 -14.457 -22.836 1.00 59.12 313 LEU A C 1
ATOM 2398 O O . LEU A 1 313 ? -5.219 -14.121 -23.677 1.00 59.12 313 LEU A O 1
ATOM 2402 N N . MET A 1 314 ? -4.676 -14.467 -21.532 1.00 59.00 314 MET A N 1
ATOM 2403 C CA . MET A 1 314 ? -5.961 -14.035 -20.975 1.00 59.00 314 MET A CA 1
ATOM 2404 C C . MET A 1 314 ? -6.203 -12.536 -21.193 1.00 59.00 314 MET A C 1
ATOM 2406 O O . MET A 1 314 ? -7.336 -12.135 -21.467 1.00 59.00 314 MET A O 1
ATOM 2410 N N . THR A 1 315 ? -5.170 -11.704 -21.068 1.00 54.34 315 THR A N 1
ATOM 2411 C CA . THR A 1 315 ? -5.239 -10.250 -21.267 1.00 54.34 315 THR A CA 1
ATOM 2412 C C . THR A 1 315 ? -5.504 -9.924 -22.730 1.00 54.34 315 THR A C 1
ATOM 2414 O O . THR A 1 315 ? -6.417 -9.148 -23.021 1.00 54.34 315 THR A O 1
ATOM 2417 N N . THR A 1 316 ? -4.842 -10.619 -23.651 1.00 56.97 316 THR A N 1
ATOM 2418 C CA . THR A 1 316 ? -5.100 -10.551 -25.095 1.00 56.97 316 THR A CA 1
ATOM 2419 C C . THR A 1 316 ? -6.509 -11.008 -25.435 1.00 56.97 316 THR A C 1
ATOM 2421 O O . THR A 1 316 ? -7.219 -10.325 -26.170 1.00 56.97 316 THR A O 1
ATOM 2424 N N . TYR A 1 317 ? -6.982 -12.096 -24.825 1.00 58.66 317 TYR A N 1
ATOM 2425 C CA . TYR A 1 317 ? -8.350 -12.575 -25.016 1.00 58.66 317 TYR A CA 1
ATOM 2426 C C . TYR A 1 317 ? -9.399 -11.585 -24.474 1.00 58.66 317 TYR A C 1
ATOM 2428 O O . TYR A 1 317 ? -10.404 -11.319 -25.129 1.00 58.66 317 TYR A O 1
ATOM 2436 N N . LYS A 1 318 ? -9.167 -10.964 -23.310 1.00 57.38 318 LYS A N 1
ATOM 2437 C CA . LYS A 1 318 ? -10.046 -9.918 -22.748 1.00 57.38 318 LYS A CA 1
ATOM 2438 C C . LYS A 1 318 ? -10.047 -8.645 -23.595 1.00 57.38 318 LYS A C 1
ATOM 2440 O O . LYS A 1 318 ? -11.101 -8.041 -23.793 1.00 57.38 318 LYS A O 1
ATOM 2445 N N . CYS A 1 319 ? -8.885 -8.255 -24.106 1.00 54.72 319 CYS A N 1
ATOM 2446 C CA . CYS A 1 319 ? -8.725 -7.130 -25.014 1.00 54.72 319 CYS A CA 1
ATOM 2447 C C . CYS A 1 319 ? -9.455 -7.376 -26.351 1.00 54.72 319 CYS A C 1
ATOM 2449 O O . CYS A 1 319 ? -10.239 -6.538 -26.793 1.00 54.72 319 CYS A O 1
ATOM 2451 N N . PHE A 1 320 ? -9.289 -8.567 -26.938 1.00 57.44 320 PHE A N 1
ATOM 2452 C CA . PHE A 1 320 ? -10.002 -9.047 -28.127 1.00 57.44 320 PHE A CA 1
ATOM 2453 C C . PHE A 1 320 ? -11.528 -9.047 -27.943 1.00 57.44 320 PHE A C 1
ATOM 2455 O O . PHE A 1 320 ? -12.269 -8.605 -28.819 1.00 57.44 320 PHE A O 1
ATOM 2462 N N . LEU A 1 321 ? -12.012 -9.476 -26.774 1.00 57.50 321 LEU A N 1
ATOM 2463 C CA . LEU A 1 321 ? -13.436 -9.458 -26.426 1.00 57.50 321 LEU A CA 1
ATOM 2464 C C . LEU A 1 321 ? -13.983 -8.053 -26.098 1.00 57.50 321 LEU A C 1
ATOM 2466 O O . LEU A 1 321 ? -15.166 -7.922 -25.778 1.00 57.50 321 LEU A O 1
ATOM 2470 N N . GLY A 1 322 ? -13.156 -7.002 -26.153 1.00 53.22 322 GLY A N 1
ATOM 2471 C CA . GLY A 1 322 ? -13.555 -5.626 -25.841 1.00 53.22 322 GLY A CA 1
ATOM 2472 C C . GLY A 1 322 ? -13.871 -5.384 -24.360 1.00 53.22 322 GLY A C 1
ATOM 2473 O O . GLY A 1 322 ? -14.562 -4.421 -24.025 1.00 53.22 322 GLY A O 1
ATOM 2474 N N . ILE A 1 323 ? -13.393 -6.261 -23.472 1.00 56.84 323 ILE A N 1
ATOM 2475 C CA . ILE A 1 323 ? -13.615 -6.189 -22.021 1.00 56.84 323 ILE A CA 1
ATOM 2476 C C . ILE A 1 323 ? -12.717 -5.108 -21.397 1.00 56.84 323 ILE A C 1
ATOM 2478 O O . ILE A 1 323 ? -13.146 -4.405 -20.482 1.00 56.84 323 ILE A O 1
ATOM 2482 N N . THR A 1 324 ? -11.508 -4.915 -21.930 1.00 48.59 324 THR A N 1
ATOM 2483 C CA . THR A 1 324 ? -10.566 -3.864 -21.512 1.00 48.59 324 THR A CA 1
ATOM 2484 C C . THR A 1 324 ? -10.584 -2.717 -22.532 1.00 48.59 324 THR A C 1
ATOM 2486 O O . THR A 1 324 ? -10.374 -2.941 -23.722 1.00 48.59 324 THR A O 1
ATOM 2489 N N . LYS A 1 325 ? -10.850 -1.474 -22.101 1.00 40.75 325 LYS A N 1
ATOM 2490 C CA . LYS A 1 325 ? -10.823 -0.282 -22.975 1.00 40.75 325 LYS A CA 1
ATOM 2491 C C . LYS A 1 325 ? -9.422 0.341 -22.961 1.00 40.75 325 LYS A C 1
ATOM 2493 O O . LYS A 1 325 ? -8.910 0.600 -21.880 1.00 40.75 325 LYS A O 1
ATOM 2498 N N . ASN A 1 326 ? -8.879 0.639 -24.148 1.00 43.59 326 ASN A N 1
ATOM 2499 C CA . ASN A 1 326 ? -7.551 1.231 -24.437 1.00 43.59 326 ASN A CA 1
ATOM 2500 C C . ASN A 1 326 ? -6.400 0.257 -24.739 1.00 43.59 326 ASN A C 1
ATOM 2502 O O . ASN A 1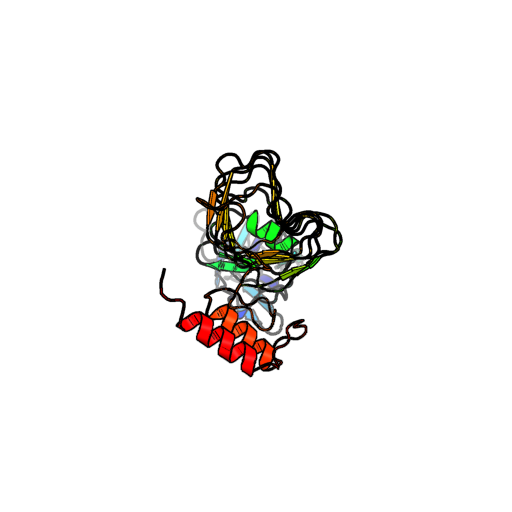 326 ? -5.261 0.511 -24.358 1.00 43.59 326 ASN A O 1
ATOM 2506 N N . CYS A 1 327 ? -6.649 -0.805 -25.502 1.00 52.69 327 CYS A N 1
ATOM 2507 C CA . CYS A 1 327 ? -5.543 -1.542 -26.104 1.00 52.69 327 CYS A CA 1
ATOM 2508 C C . CYS A 1 327 ? -5.024 -0.813 -27.350 1.00 52.69 327 CYS A C 1
ATOM 2510 O O . CYS A 1 327 ? -5.779 -0.588 -28.295 1.00 52.69 327 CYS A O 1
ATOM 2512 N N . LYS A 1 328 ? -3.730 -0.486 -27.381 1.00 49.44 328 LYS A N 1
ATOM 2513 C CA . LYS A 1 328 ? -3.004 -0.061 -28.594 1.00 49.44 328 LYS A CA 1
ATOM 2514 C C . LYS A 1 328 ? -2.530 -1.263 -29.440 1.00 49.44 328 LYS A C 1
ATOM 2516 O O . LYS A 1 328 ? -1.581 -1.137 -30.200 1.00 49.44 328 LYS A O 1
ATOM 2521 N N . ILE A 1 329 ? -3.175 -2.417 -29.276 1.00 53.44 329 ILE A N 1
ATOM 2522 C CA . ILE A 1 329 ? -2.786 -3.713 -29.844 1.00 53.44 329 ILE A CA 1
ATOM 2523 C C . ILE A 1 329 ? -3.614 -3.988 -31.106 1.00 53.44 329 ILE A C 1
ATOM 2525 O O . ILE A 1 329 ? -4.824 -3.741 -31.112 1.00 53.44 329 ILE A O 1
ATOM 2529 N N . ASN A 1 330 ? -2.997 -4.528 -32.161 1.00 55.94 330 ASN A N 1
ATOM 2530 C CA . ASN A 1 330 ? -3.689 -4.954 -33.381 1.00 55.94 330 ASN A CA 1
ATOM 2531 C C . ASN A 1 330 ? -4.328 -6.350 -33.221 1.00 55.94 330 ASN A C 1
ATOM 2533 O O . ASN A 1 330 ? -4.012 -7.293 -33.940 1.00 55.94 330 ASN A O 1
ATOM 2537 N N . SER A 1 331 ? -5.271 -6.480 -32.284 1.00 54.66 331 SER A N 1
ATOM 2538 C CA . SER A 1 331 ? -5.906 -7.756 -31.899 1.00 54.66 331 SER A CA 1
ATOM 2539 C C . SER A 1 331 ? -6.818 -8.386 -32.966 1.00 54.66 331 SER A C 1
ATOM 2541 O O . SER A 1 331 ? -7.462 -9.402 -32.713 1.00 54.66 331 SER A O 1
ATOM 2543 N N . GLN A 1 332 ? -6.918 -7.783 -34.154 1.00 58.50 332 GLN A N 1
ATOM 2544 C CA . GLN A 1 332 ? -7.743 -8.276 -35.262 1.00 58.50 332 GLN A CA 1
ATOM 2545 C C . GLN A 1 332 ? -6.950 -9.108 -36.282 1.00 58.50 332 GLN A C 1
ATOM 2547 O O . GLN A 1 332 ? -7.567 -9.747 -37.137 1.00 58.50 332 GLN A O 1
ATOM 2552 N N . ASP A 1 333 ? -5.615 -9.146 -36.195 1.00 66.06 333 ASP A N 1
ATOM 2553 C CA . ASP A 1 333 ? -4.772 -9.958 -37.078 1.00 66.06 333 ASP A CA 1
ATOM 2554 C C . ASP A 1 333 ? -4.613 -11.398 -36.555 1.00 66.06 333 ASP A C 1
ATOM 2556 O O . ASP A 1 333 ? -3.582 -11.810 -36.017 1.00 66.06 333 ASP A O 1
ATOM 2560 N N . TRP A 1 334 ? -5.691 -12.172 -36.703 1.00 60.28 334 TRP A N 1
ATOM 2561 C CA . TRP A 1 334 ? -5.791 -13.550 -36.210 1.00 60.28 334 TRP A CA 1
ATOM 2562 C C . TRP A 1 334 ? -4.764 -14.504 -36.834 1.00 60.28 334 TRP A C 1
ATOM 2564 O O . TRP A 1 334 ? -4.331 -15.462 -36.193 1.00 60.28 334 TRP A O 1
ATOM 2574 N N . ASP A 1 335 ? -4.367 -14.253 -38.081 1.00 66.19 335 ASP A N 1
ATOM 2575 C CA . ASP A 1 335 ? -3.388 -15.089 -38.771 1.00 66.19 335 ASP A CA 1
ATOM 2576 C C . ASP A 1 335 ? -1.984 -14.887 -38.194 1.00 66.19 335 ASP A C 1
ATOM 2578 O O . ASP A 1 335 ? -1.227 -15.854 -38.088 1.00 66.19 335 ASP A O 1
ATOM 2582 N N . SER A 1 336 ? -1.647 -13.662 -37.787 1.00 60.66 336 SER A N 1
ATOM 2583 C CA . SER A 1 336 ? -0.383 -13.366 -37.112 1.00 60.66 336 SER A CA 1
ATOM 2584 C C . SER A 1 336 ? -0.380 -13.882 -35.670 1.00 60.66 336 SER A C 1
ATOM 2586 O O . SER A 1 336 ? 0.551 -14.603 -35.328 1.00 60.66 336 SER A O 1
ATOM 2588 N N . MET A 1 337 ? -1.471 -13.712 -34.906 1.00 63.53 337 MET A N 1
ATOM 2589 C CA . MET A 1 337 ? -1.627 -14.317 -33.564 1.00 63.53 337 MET A CA 1
ATOM 2590 C C . MET A 1 337 ? -1.506 -15.847 -33.575 1.00 63.53 337 MET A C 1
ATOM 2592 O O . MET A 1 337 ? -0.919 -16.466 -32.686 1.00 63.53 337 MET A O 1
ATOM 2596 N N . LYS A 1 338 ? -2.081 -16.501 -34.589 1.00 63.50 338 LYS A N 1
ATOM 2597 C CA . LYS A 1 338 ? -1.978 -17.954 -34.731 1.00 63.50 338 LYS A CA 1
ATOM 2598 C C . LYS A 1 338 ? -0.545 -18.384 -35.049 1.00 63.50 338 LYS A C 1
ATOM 2600 O O . LYS A 1 338 ? -0.092 -19.388 -34.506 1.00 63.50 338 LYS A O 1
ATOM 2605 N N . LYS A 1 339 ? 0.169 -17.636 -35.894 1.00 65.19 339 LYS A N 1
ATOM 2606 C CA . LYS A 1 339 ? 1.582 -17.897 -36.202 1.00 65.19 339 LYS A CA 1
ATOM 2607 C C . LYS A 1 339 ? 2.497 -17.602 -35.017 1.00 65.19 339 LYS A C 1
ATOM 2609 O O . LYS A 1 339 ? 3.447 -18.344 -34.825 1.00 65.19 339 LYS A O 1
ATOM 2614 N N . GLU A 1 340 ? 2.191 -16.588 -34.215 1.00 67.19 340 GLU A N 1
ATOM 2615 C CA . GLU A 1 340 ? 2.797 -16.312 -32.905 1.00 67.19 340 GLU A CA 1
ATOM 2616 C C . GLU A 1 340 ? 2.680 -17.530 -31.992 1.00 67.19 340 GLU A C 1
ATOM 2618 O O . GLU A 1 340 ? 3.683 -18.058 -31.517 1.00 67.19 340 GLU A O 1
ATOM 2623 N N . TYR A 1 341 ? 1.461 -18.054 -31.834 1.00 64.25 341 TYR A N 1
ATOM 2624 C CA . TYR A 1 341 ? 1.207 -19.249 -31.033 1.00 64.25 341 TYR A CA 1
ATOM 2625 C C . TYR A 1 341 ? 1.902 -20.501 -31.600 1.00 64.25 341 TYR A C 1
ATOM 2627 O O . TYR A 1 341 ? 2.440 -21.318 -30.855 1.00 64.25 341 TYR A O 1
ATOM 2635 N N . GLU A 1 342 ? 1.938 -20.666 -32.923 1.00 64.81 342 GLU A N 1
ATOM 2636 C CA . GLU A 1 342 ? 2.665 -21.758 -33.581 1.00 64.81 342 GLU A CA 1
ATOM 2637 C C . GLU A 1 342 ? 4.194 -21.610 -33.436 1.00 64.81 342 GLU A C 1
ATOM 2639 O O . GLU A 1 342 ? 4.881 -22.608 -33.221 1.00 64.81 342 GLU A O 1
ATOM 2644 N N . CYS A 1 343 ? 4.734 -20.391 -33.501 1.00 64.25 343 CYS A N 1
ATOM 2645 C CA . CYS A 1 343 ? 6.142 -20.067 -33.237 1.00 64.25 343 CYS A CA 1
ATOM 2646 C C . CYS A 1 343 ? 6.506 -20.391 -31.778 1.00 64.25 343 CYS A C 1
ATOM 2648 O O . CYS A 1 343 ? 7.500 -21.071 -31.519 1.00 64.25 343 CYS A O 1
ATOM 2650 N N . PHE A 1 344 ? 5.624 -20.022 -30.845 1.00 66.31 344 PHE A N 1
ATOM 2651 C CA . PHE A 1 344 ? 5.674 -20.341 -29.417 1.00 66.31 344 PHE A CA 1
ATOM 2652 C C . PHE A 1 344 ? 5.679 -21.857 -29.125 1.00 66.31 344 PHE A C 1
ATOM 2654 O O . PHE A 1 344 ? 6.471 -22.311 -28.302 1.00 66.31 344 PHE A O 1
ATOM 2661 N N . ILE A 1 345 ? 4.858 -22.669 -29.812 1.00 58.94 345 ILE A N 1
ATOM 2662 C CA . ILE A 1 345 ? 4.835 -24.137 -29.623 1.00 58.94 345 ILE A CA 1
ATOM 2663 C C . ILE A 1 345 ? 6.042 -24.837 -30.270 1.00 58.94 345 ILE A C 1
ATOM 2665 O O . ILE A 1 345 ? 6.521 -25.846 -29.749 1.00 58.94 345 ILE A O 1
ATOM 2669 N N . ASN A 1 346 ? 6.550 -24.323 -31.392 1.00 57.06 346 ASN A N 1
ATOM 2670 C CA . ASN A 1 346 ? 7.612 -24.980 -32.159 1.00 57.06 346 ASN A CA 1
ATOM 2671 C C . ASN A 1 346 ? 9.041 -24.636 -31.691 1.00 57.06 346 ASN A C 1
ATOM 2673 O O . ASN A 1 346 ? 9.960 -25.392 -31.999 1.00 57.06 346 ASN A O 1
ATOM 2677 N N . ASN A 1 347 ? 9.240 -23.564 -30.913 1.00 50.34 347 ASN A N 1
ATOM 2678 C CA . ASN A 1 347 ? 10.546 -23.170 -30.358 1.00 50.34 347 ASN A CA 1
ATOM 2679 C C . ASN A 1 347 ? 10.942 -23.896 -29.047 1.00 50.34 347 ASN A C 1
ATOM 2681 O O . ASN A 1 347 ? 11.883 -23.481 -28.377 1.00 50.34 347 ASN A O 1
ATOM 2685 N N . GLN A 1 348 ? 10.316 -25.028 -28.687 1.00 42.94 348 GLN A N 1
ATOM 2686 C CA . GLN A 1 348 ? 10.731 -25.886 -27.552 1.00 42.94 348 GLN A CA 1
ATOM 2687 C C . GLN A 1 348 ? 12.061 -26.658 -27.760 1.00 42.94 348 GLN A C 1
ATOM 2689 O O . GLN A 1 348 ? 12.292 -27.704 -27.149 1.00 42.94 348 GLN A O 1
ATOM 2694 N N . GLN A 1 349 ? 12.970 -26.160 -28.594 1.00 35.62 349 GLN A N 1
ATOM 2695 C CA . GLN A 1 349 ? 14.345 -26.649 -28.656 1.00 35.62 349 GLN A CA 1
ATOM 2696 C C . GLN A 1 349 ? 15.306 -25.465 -28.670 1.00 35.62 349 GLN A C 1
ATOM 2698 O O . GLN A 1 349 ? 15.547 -24.900 -29.732 1.00 35.62 349 GLN A O 1
ATOM 2703 N N . ILE A 1 350 ? 15.843 -25.117 -27.497 1.00 34.50 350 ILE A N 1
ATOM 2704 C CA . ILE A 1 350 ? 17.280 -25.003 -27.168 1.00 34.50 350 ILE A CA 1
ATOM 2705 C C . ILE A 1 350 ? 17.409 -24.639 -25.687 1.00 34.50 350 ILE A C 1
ATOM 2707 O O . ILE A 1 350 ? 16.738 -23.680 -25.250 1.00 34.50 350 ILE A O 1
#

Secondary structure (DSSP, 8-state):
-EEEE--SSS-B-S-EEEEE--TTEEEEEEEEEEEEEE-SSTTTTT-EEE-PPEEETTTTEEEEE-STTT-B-TT-EEEEEEEEEEPTTSPTT-EEEE-EEEEETTTTEEEEPPPEEEE--SSEE-GGGEEEE-SHHHHHHHHH-TTT-SSEEEE-S-EE-SSS-SEE--TT--S-EEE-TT-EEE--SSSEEEEEES-BS-EEES-EEESSSEEEEEES-BSEEEES-EEESSSEEEEEES--EEEES-EEE--SSEEEE-S--TT-EEES-EES--TT---TTSSS-SEETT--TT-SS-S---S--HHHHHHHHHHHTT-SS---S-TT-HHHHHHHHHHHHHT---

Radius of gyration: 29.92 Å; chains: 1; bounding box: 61×43×88 Å

Sequence (350 aa):
TVEFENEGEGIAFGVYFTDTLDEDLNDSTLQIGSVIAISQNSTKNGTIIGGNGTYNSRTRTITWFVWGGGEVGPGEGGYANFNVSVRSNATRGTEIINFATVYFPSVPETTLTNGIVSIVAEYGIEENGICNCSSCMDCTAALTDTANCYNKVKLTTNLTTNPETCINNPENFNNKIFDCQDNTINGTRWNYGIYLKNKANNTIRNCTITNFWYGIYLENSSNNTFKGNDISNNGIGIYSENSSSIINSNFVVGNSISDFDSPDWHGSSGINNTCDNSDGWDDDGKEGCSFSYYDNPCDLNNDGITIHDYNDLMTTYKCFLGITKNCKINSQDWDSMKKEYECFINNQQI